Protein AF-A0A535EZH9-F1 (afdb_monomer)

Sequence (209 aa):
MGRFATIFYWTPPHFWALSLLIQKDYEKAHIPMLPVVMGEAETRRQILLYSLLLLAIQIVLGGLTVLWKLPPQIITAHLGTALAIFAIVITIAVLSGKPRPAKEHPAKTRKFAQLAITNTLLVYILMLLGSYVTGSGAALACPGWPLCTPASWAVSNHLADINILHRVYAVFVGLVTLWTVISALRRWRVARGQAIVALVGGVLFVYQA

Radius of gyration: 22.08 Å; Cα contacts (8 Å, |Δi|>4): 138; chains: 1; bounding box: 66×25×55 Å

Structure (mmCIF, N/CA/C/O backbone):
data_AF-A0A535EZH9-F1
#
_entry.id   AF-A0A535EZH9-F1
#
loop_
_atom_site.group_PDB
_atom_site.id
_atom_site.type_symbol
_atom_site.label_atom_id
_atom_site.label_alt_id
_atom_site.label_comp_id
_atom_site.label_asym_id
_atom_site.label_entity_id
_atom_site.label_seq_id
_atom_site.pdbx_PDB_ins_code
_atom_site.Cartn_x
_atom_site.Cartn_y
_atom_site.Cartn_z
_atom_site.occupancy
_atom_site.B_iso_or_equiv
_atom_site.auth_seq_id
_atom_site.auth_comp_id
_atom_site.auth_asym_id
_atom_site.auth_atom_id
_atom_site.pdbx_PDB_model_num
ATOM 1 N N . MET A 1 1 ? -24.163 -6.200 -18.846 1.00 46.25 1 MET A N 1
ATOM 2 C CA . MET A 1 1 ? -24.088 -7.009 -17.605 1.00 46.25 1 MET A CA 1
ATOM 3 C C . MET A 1 1 ? -22.935 -6.654 -16.652 1.00 46.25 1 MET A C 1
ATOM 5 O O . MET A 1 1 ? -23.170 -6.679 -15.454 1.00 46.25 1 MET A O 1
ATOM 9 N N . GLY A 1 2 ? -21.722 -6.299 -17.108 1.00 50.34 2 GLY A N 1
ATOM 10 C CA . GLY A 1 2 ? -20.545 -6.184 -16.217 1.00 50.34 2 GLY A CA 1
ATOM 11 C C . GLY A 1 2 ? -20.608 -5.164 -15.063 1.00 50.34 2 GLY A C 1
ATOM 12 O O . GLY A 1 2 ? -20.057 -5.437 -14.006 1.00 50.34 2 GLY A O 1
ATOM 13 N N . ARG A 1 3 ? -21.309 -4.026 -15.216 1.00 50.69 3 ARG A N 1
ATOM 14 C CA . ARG A 1 3 ? -21.349 -2.957 -14.187 1.00 50.69 3 ARG A CA 1
ATOM 15 C C . ARG A 1 3 ? -22.259 -3.271 -12.987 1.00 50.69 3 ARG A C 1
ATOM 17 O O . ARG A 1 3 ? -22.027 -2.763 -11.898 1.00 50.69 3 ARG A O 1
ATOM 24 N N . PHE A 1 4 ? -23.277 -4.116 -13.175 1.00 57.03 4 PHE A N 1
ATOM 25 C CA . PHE A 1 4 ? -24.212 -4.509 -12.107 1.00 57.03 4 PHE A CA 1
ATOM 26 C C . PHE A 1 4 ? -23.597 -5.536 -11.150 1.00 57.03 4 PHE A C 1
ATOM 28 O O . PHE A 1 4 ? -23.790 -5.452 -9.939 1.00 57.03 4 PHE A O 1
ATOM 35 N N . ALA A 1 5 ? -22.809 -6.471 -11.689 1.00 55.12 5 ALA A N 1
ATOM 36 C CA . ALA A 1 5 ? -22.110 -7.477 -10.896 1.00 55.12 5 ALA A CA 1
ATOM 37 C C . ALA A 1 5 ? -21.060 -6.848 -9.971 1.00 55.12 5 ALA A C 1
ATOM 39 O O . ALA A 1 5 ? -20.879 -7.306 -8.847 1.00 55.12 5 ALA A O 1
ATOM 40 N N . THR A 1 6 ? -20.417 -5.758 -10.407 1.00 56.25 6 THR A N 1
ATOM 41 C CA . THR A 1 6 ? -19.468 -5.024 -9.567 1.00 56.25 6 THR A CA 1
ATOM 42 C C . THR A 1 6 ? -20.173 -4.499 -8.324 1.00 56.25 6 THR A C 1
ATOM 44 O O . THR A 1 6 ? -19.726 -4.806 -7.224 1.00 56.25 6 THR A O 1
ATOM 47 N N . ILE A 1 7 ? -21.308 -3.799 -8.484 1.00 60.22 7 ILE A N 1
ATOM 48 C CA . ILE A 1 7 ? -22.102 -3.244 -7.373 1.00 60.22 7 ILE A CA 1
ATOM 49 C C . ILE A 1 7 ? -22.433 -4.338 -6.360 1.00 60.22 7 ILE A C 1
ATOM 51 O O . ILE A 1 7 ? -22.061 -4.217 -5.199 1.00 60.22 7 ILE A O 1
ATOM 55 N N . PHE A 1 8 ? -23.022 -5.453 -6.783 1.00 65.50 8 PHE A N 1
ATOM 56 C CA . PHE A 1 8 ? -23.368 -6.539 -5.858 1.00 65.50 8 PHE A CA 1
ATOM 57 C C . PHE A 1 8 ? -22.174 -7.156 -5.123 1.00 65.50 8 PHE A C 1
ATOM 59 O O . PHE A 1 8 ? -22.347 -7.695 -4.035 1.00 65.50 8 PHE A O 1
ATOM 66 N N . TYR A 1 9 ? -20.974 -7.071 -5.692 1.00 63.97 9 TYR A N 1
ATOM 67 C CA . TYR A 1 9 ? -19.781 -7.685 -5.128 1.00 63.97 9 TYR A CA 1
ATOM 68 C C . TYR A 1 9 ? -19.074 -6.803 -4.084 1.00 63.97 9 TYR A C 1
ATOM 70 O O . TYR A 1 9 ? -18.595 -7.316 -3.074 1.00 63.97 9 TYR A O 1
ATOM 78 N N . TRP A 1 10 ? -19.038 -5.478 -4.279 1.00 64.94 10 TRP A N 1
ATOM 79 C CA . TRP A 1 10 ? -18.361 -4.557 -3.345 1.00 64.94 10 TRP A CA 1
ATOM 80 C C . TRP A 1 10 ? -19.291 -3.948 -2.281 1.00 64.94 10 TRP A C 1
ATOM 82 O O . TRP A 1 10 ? -18.833 -3.535 -1.217 1.00 64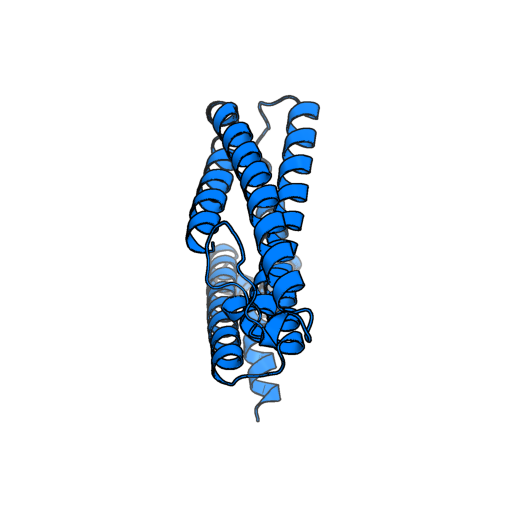.94 10 TRP A O 1
ATOM 92 N N . THR A 1 11 ? -20.596 -3.906 -2.548 1.00 72.38 11 THR A N 1
ATOM 93 C CA . THR A 1 11 ? -21.606 -3.272 -1.682 1.00 72.38 11 THR A CA 1
ATOM 94 C C . THR A 1 11 ? -21.855 -4.001 -0.346 1.00 72.38 11 THR A C 1
ATOM 96 O O . THR A 1 11 ? -21.981 -3.313 0.672 1.00 72.38 11 THR A O 1
ATOM 99 N N . PRO A 1 12 ? -21.887 -5.351 -0.274 1.00 77.69 12 PRO A N 1
ATOM 100 C CA . PRO A 1 12 ? -22.230 -6.072 0.954 1.00 77.69 12 PRO A CA 1
ATOM 101 C C . PRO A 1 12 ? -21.353 -5.739 2.172 1.00 77.69 12 PRO A C 1
ATOM 103 O O . PRO A 1 12 ? -21.920 -5.369 3.199 1.00 77.69 12 PRO A O 1
ATOM 106 N N . PRO A 1 13 ? -20.002 -5.769 2.107 1.00 74.94 13 PRO A N 1
ATOM 107 C CA . PRO A 1 13 ? -19.183 -5.463 3.281 1.00 74.94 13 PRO A CA 1
ATOM 108 C C . PRO A 1 13 ? -19.362 -4.020 3.774 1.00 74.94 13 PRO A C 1
ATOM 110 O O . PRO A 1 13 ? -19.284 -3.775 4.977 1.00 74.94 13 PRO A O 1
ATOM 113 N N . HIS A 1 14 ? -19.656 -3.072 2.879 1.00 74.56 14 HIS A N 1
ATOM 114 C CA . HIS A 1 14 ? -19.897 -1.677 3.248 1.00 74.56 14 HIS A CA 1
ATOM 115 C C . HIS A 1 14 ? -21.262 -1.493 3.929 1.00 74.56 14 HIS A C 1
ATOM 117 O O . HIS A 1 14 ? -21.355 -0.884 4.996 1.00 74.56 14 HIS A O 1
ATOM 123 N N . PHE A 1 15 ? -22.317 -2.084 3.361 1.00 84.31 15 PHE A N 1
ATOM 124 C CA . PHE A 1 15 ? -23.660 -2.049 3.946 1.00 84.31 15 PHE A CA 1
ATOM 125 C C . PHE A 1 15 ? -23.729 -2.783 5.280 1.00 84.31 15 PHE A C 1
ATOM 127 O O . PHE A 1 15 ? -24.350 -2.289 6.218 1.00 84.31 15 PHE A O 1
ATOM 134 N N . TRP A 1 16 ? -23.062 -3.930 5.400 1.00 80.75 16 TRP A N 1
ATOM 135 C CA . TRP A 1 16 ? -23.025 -4.669 6.656 1.00 80.75 16 TRP A CA 1
ATOM 136 C C . TRP A 1 16 ? -22.279 -3.898 7.744 1.00 80.75 16 TRP A C 1
ATOM 138 O O . TRP A 1 16 ? -22.752 -3.852 8.880 1.00 80.75 16 TRP A O 1
ATOM 148 N N . ALA A 1 17 ? -21.185 -3.211 7.400 1.00 81.56 17 ALA A N 1
ATOM 149 C CA . ALA A 1 17 ? -20.476 -2.340 8.335 1.00 81.56 17 ALA A CA 1
ATOM 150 C C . ALA A 1 17 ? -21.353 -1.178 8.835 1.00 81.56 17 ALA A C 1
ATOM 152 O O . ALA A 1 17 ? -21.387 -0.916 10.036 1.00 81.56 17 ALA A O 1
ATOM 153 N N . LEU A 1 18 ? -22.113 -0.526 7.947 1.00 82.31 18 LEU A N 1
ATOM 154 C CA . LEU A 1 18 ? -23.085 0.504 8.337 1.00 82.31 18 LEU A CA 1
ATOM 155 C C . LEU A 1 18 ? -24.208 -0.082 9.198 1.00 82.31 18 LEU A C 1
ATOM 157 O O . LEU A 1 18 ? -24.576 0.502 10.214 1.00 82.31 18 LEU A O 1
ATOM 161 N N . SER A 1 19 ? -24.715 -1.264 8.844 1.00 84.38 19 SER A N 1
ATOM 162 C CA . SER A 1 19 ? -25.801 -1.911 9.585 1.00 84.38 19 SER A CA 1
ATOM 163 C C . SER A 1 19 ? -25.427 -2.308 11.014 1.00 84.38 19 SER A C 1
ATOM 165 O O . SER A 1 19 ? -26.318 -2.409 11.849 1.00 84.38 19 SER A O 1
ATOM 167 N N . LEU A 1 20 ? -24.134 -2.462 11.324 1.00 84.56 20 LEU A N 1
ATOM 168 C CA . LEU A 1 20 ? -23.657 -2.640 12.700 1.00 84.56 20 LEU A CA 1
ATOM 169 C C . LEU A 1 20 ? -23.820 -1.368 13.549 1.00 84.56 20 LEU A C 1
ATOM 171 O O . LEU A 1 20 ? -24.026 -1.471 14.753 1.00 84.56 20 LEU A O 1
ATOM 175 N N . LEU A 1 21 ? -23.743 -0.172 12.951 1.00 84.12 21 LEU A N 1
ATOM 176 C CA . LEU A 1 21 ? -23.868 1.104 13.674 1.00 84.12 21 LEU A CA 1
ATOM 177 C C . LEU A 1 21 ? -25.329 1.468 13.979 1.00 84.12 21 LEU A C 1
ATOM 179 O O . LEU A 1 21 ? -25.610 2.045 15.025 1.00 84.12 21 LEU A O 1
ATOM 183 N N . ILE A 1 22 ? -26.248 1.111 13.078 1.00 86.88 22 ILE A N 1
ATOM 184 C CA . ILE A 1 22 ? -27.693 1.411 13.153 1.00 86.88 22 ILE A CA 1
ATOM 185 C C . ILE A 1 22 ? -28.547 0.150 13.368 1.00 86.88 22 ILE A C 1
ATOM 187 O O . ILE A 1 22 ? -29.731 0.109 13.040 1.00 86.88 22 ILE A O 1
ATOM 191 N N . GLN A 1 23 ? -27.954 -0.903 13.938 1.00 87.12 23 GLN A N 1
ATOM 192 C CA . GLN A 1 23 ? -28.605 -2.202 14.139 1.00 87.12 23 GLN A CA 1
ATOM 193 C C . GLN A 1 23 ? -29.926 -2.091 14.916 1.00 87.12 23 GLN A C 1
ATOM 195 O O . GLN A 1 23 ? -30.911 -2.720 14.542 1.00 87.12 23 GLN A O 1
ATOM 200 N N . LYS A 1 24 ? -29.955 -1.263 15.969 1.00 86.81 24 LYS A N 1
ATOM 201 C CA . LYS A 1 24 ? -31.130 -1.085 16.839 1.00 86.81 24 LYS A CA 1
ATOM 202 C C . LYS A 1 24 ? -32.329 -0.488 16.102 1.00 86.81 24 LYS A C 1
ATOM 204 O O . LYS A 1 24 ? -33.466 -0.849 16.389 1.00 86.81 24 LYS A O 1
ATOM 209 N N . ASP A 1 25 ? -32.078 0.403 15.145 1.00 88.00 25 ASP A N 1
ATOM 210 C CA . ASP A 1 25 ? -33.138 1.015 14.343 1.00 88.00 25 ASP A CA 1
ATOM 211 C C . ASP A 1 25 ? -33.710 0.010 13.340 1.00 88.00 25 ASP A C 1
ATOM 213 O O . ASP A 1 25 ? -34.925 -0.051 13.157 1.00 88.00 25 ASP A O 1
ATOM 217 N N . TYR A 1 26 ? -32.857 -0.839 12.753 1.00 87.25 26 TYR A N 1
ATOM 218 C CA . TYR A 1 26 ? -33.302 -1.939 11.893 1.00 87.25 26 TYR A CA 1
ATOM 219 C C . TYR A 1 26 ? -34.125 -2.980 12.651 1.00 87.25 26 TYR A C 1
ATOM 221 O O . TYR A 1 26 ? -35.154 -3.421 12.144 1.00 87.25 26 TYR A O 1
ATOM 229 N N . GLU A 1 27 ? -33.708 -3.333 13.866 1.00 90.25 27 GLU A N 1
ATOM 230 C CA . GLU A 1 27 ? -34.454 -4.234 14.745 1.00 90.25 27 GLU A CA 1
ATOM 231 C C . GLU A 1 27 ? -35.832 -3.651 15.087 1.00 90.25 27 GLU A C 1
ATOM 233 O O . GLU A 1 27 ? -36.851 -4.312 14.894 1.00 90.25 27 GLU A O 1
ATOM 238 N N . LYS A 1 28 ? -35.889 -2.373 15.484 1.00 92.06 28 LYS A N 1
ATOM 239 C CA . LYS A 1 28 ? -37.148 -1.670 15.777 1.00 92.06 28 LYS A CA 1
ATOM 240 C C . LYS A 1 28 ? -38.072 -1.588 14.557 1.00 92.06 28 LYS A C 1
ATOM 242 O O . LYS A 1 28 ? -39.289 -1.715 14.688 1.00 92.06 28 LYS A O 1
ATOM 247 N N . ALA A 1 29 ? -37.501 -1.389 13.372 1.00 91.88 29 ALA A N 1
ATOM 248 C CA . ALA A 1 29 ? -38.226 -1.353 12.106 1.00 91.88 29 ALA A CA 1
ATOM 249 C C . ALA A 1 29 ? -38.553 -2.750 11.539 1.00 91.88 29 ALA A C 1
ATOM 251 O O . ALA A 1 29 ? -39.150 -2.829 10.469 1.00 91.88 29 ALA A O 1
ATOM 252 N N . HIS A 1 30 ? -38.188 -3.837 12.232 1.00 88.81 30 HIS A N 1
ATOM 253 C CA . HIS A 1 30 ? -38.375 -5.222 11.783 1.00 88.81 30 HIS A CA 1
ATOM 254 C C . HIS A 1 30 ? -37.748 -5.515 10.403 1.00 88.81 30 HIS A C 1
ATOM 256 O O . HIS A 1 30 ? -38.247 -6.343 9.641 1.00 88.81 30 HIS A O 1
ATOM 262 N N . ILE A 1 31 ? -36.638 -4.846 10.070 1.00 89.31 31 ILE A N 1
ATOM 263 C CA . ILE A 1 31 ? -35.907 -5.057 8.815 1.00 89.31 31 ILE A CA 1
ATOM 264 C C . ILE A 1 31 ? -34.819 -6.119 9.049 1.00 89.31 31 ILE A C 1
ATOM 266 O O . ILE A 1 31 ? -33.903 -5.886 9.846 1.00 89.31 31 ILE A O 1
ATOM 270 N N . PRO A 1 32 ? -34.862 -7.269 8.348 1.00 85.56 32 PRO A N 1
ATOM 271 C CA . PRO A 1 32 ? -33.928 -8.370 8.562 1.00 85.56 32 PRO A CA 1
ATOM 272 C C . PRO A 1 32 ? -32.564 -8.077 7.919 1.00 85.56 32 PRO A C 1
ATOM 274 O O . PRO A 1 32 ? -32.245 -8.546 6.827 1.00 85.56 32 PRO A O 1
ATOM 277 N N . MET A 1 33 ? -31.741 -7.286 8.606 1.00 87.19 33 MET A N 1
ATOM 278 C CA . MET A 1 33 ? -30.334 -7.071 8.259 1.00 87.19 33 MET A CA 1
ATOM 279 C C . MET A 1 33 ? -29.439 -8.143 8.896 1.00 87.19 33 MET A C 1
ATOM 281 O O . MET A 1 33 ? -29.747 -8.659 9.969 1.00 87.19 33 MET A O 1
ATOM 285 N N . LEU A 1 34 ? -28.290 -8.446 8.277 1.00 86.00 34 LEU A N 1
ATOM 286 C CA . LEU A 1 34 ? -27.352 -9.480 8.749 1.00 86.00 34 LEU A CA 1
ATOM 287 C C . LEU A 1 34 ? -27.016 -9.402 10.260 1.00 86.00 34 LEU A C 1
ATOM 289 O O . LEU A 1 34 ? -27.110 -10.440 10.915 1.00 86.00 34 LEU A O 1
ATOM 293 N N . PRO A 1 35 ? -26.717 -8.229 10.862 1.00 85.12 35 PRO A N 1
ATOM 294 C CA . PRO A 1 35 ? -26.469 -8.151 12.304 1.00 85.12 35 PRO A CA 1
ATOM 295 C C . PRO A 1 35 ? -27.707 -8.384 13.169 1.00 85.12 35 PRO A C 1
ATOM 297 O O . PRO A 1 35 ? -27.561 -8.854 14.292 1.00 85.12 35 PRO A O 1
ATOM 300 N N . VAL A 1 36 ? -28.913 -8.110 12.666 1.00 87.69 36 VAL A N 1
ATOM 301 C CA . VAL A 1 36 ? -30.176 -8.371 13.379 1.00 87.69 36 VAL A CA 1
ATOM 302 C C . VAL A 1 36 ? -30.492 -9.871 13.391 1.00 87.69 36 VAL A C 1
ATOM 304 O O . VAL A 1 36 ? -30.940 -10.391 14.404 1.00 87.69 36 VAL A O 1
ATOM 307 N N . VAL A 1 37 ? -30.212 -10.581 12.293 1.00 90.00 37 VAL A N 1
ATOM 308 C CA . VAL A 1 37 ? -30.535 -12.014 12.147 1.00 90.00 37 VAL A CA 1
ATOM 309 C C . VAL A 1 37 ? -29.442 -12.926 12.718 1.00 90.00 37 VAL A C 1
ATOM 311 O O . VAL A 1 37 ? -29.741 -13.880 13.428 1.00 90.00 37 VAL A O 1
ATOM 314 N N . MET A 1 38 ? -28.173 -12.647 12.404 1.00 86.44 38 MET A N 1
ATOM 315 C CA . MET A 1 38 ? -27.025 -13.519 12.710 1.00 86.44 38 MET A CA 1
ATOM 316 C C . MET A 1 38 ? -26.128 -12.973 13.833 1.00 86.44 38 MET A C 1
ATOM 318 O O . MET A 1 38 ? -25.167 -13.626 14.242 1.00 86.44 38 MET A O 1
ATOM 322 N N . GLY A 1 39 ? -26.420 -11.770 14.334 1.00 86.56 39 GLY A N 1
ATOM 323 C CA . GLY A 1 39 ? -25.650 -11.106 15.379 1.00 86.56 39 GLY A CA 1
ATOM 324 C C . GLY A 1 39 ? -24.413 -10.355 14.873 1.00 86.56 39 GLY A C 1
ATOM 325 O O . GLY A 1 39 ? -23.926 -10.528 13.749 1.00 86.56 39 GLY A O 1
ATOM 326 N N . GLU A 1 40 ? -23.868 -9.499 15.742 1.00 84.94 40 GLU A N 1
ATOM 327 C CA . GLU A 1 40 ? -22.709 -8.660 15.416 1.00 84.94 40 GLU A CA 1
ATOM 328 C C . GLU A 1 40 ? -21.450 -9.472 15.089 1.00 84.94 40 GLU A C 1
ATOM 330 O O . GLU A 1 40 ? -20.689 -9.107 14.193 1.00 84.94 40 GLU A O 1
ATOM 335 N N . ALA A 1 41 ? -21.207 -10.560 15.826 1.00 82.00 41 ALA A N 1
ATOM 336 C CA . ALA A 1 41 ? -19.980 -11.342 15.703 1.00 82.00 41 ALA A CA 1
ATOM 337 C C . ALA A 1 41 ? -19.865 -12.010 14.324 1.00 82.00 41 ALA A C 1
ATOM 339 O O . ALA A 1 41 ? -18.827 -11.894 13.668 1.00 82.00 41 ALA A O 1
ATOM 340 N N . GLU A 1 42 ? -20.944 -12.642 13.856 1.00 84.31 42 GLU A N 1
ATOM 341 C CA . GLU A 1 42 ? -20.975 -13.275 12.536 1.00 84.31 42 GLU A CA 1
ATOM 342 C C . GLU A 1 42 ? -20.957 -12.221 11.424 1.00 84.31 42 GLU A C 1
ATOM 344 O O . GLU A 1 42 ? -20.212 -12.361 10.458 1.00 84.31 42 GLU A O 1
ATOM 349 N N . THR A 1 43 ? -21.658 -11.098 11.599 1.00 83.62 43 THR A N 1
ATOM 350 C CA . THR A 1 43 ? -21.615 -9.977 10.642 1.00 83.62 43 THR A CA 1
ATOM 351 C C . THR A 1 43 ? -20.195 -9.441 10.461 1.00 83.62 43 THR A C 1
ATOM 353 O O . THR A 1 43 ? -19.734 -9.262 9.334 1.00 83.62 43 THR A O 1
ATOM 356 N N . ARG A 1 44 ? -19.444 -9.247 11.553 1.00 81.38 44 ARG A N 1
ATOM 357 C CA . ARG A 1 44 ? -18.030 -8.836 11.490 1.00 81.38 44 ARG A CA 1
ATOM 358 C C . ARG A 1 44 ? -17.159 -9.881 10.795 1.00 81.38 44 ARG A C 1
ATOM 360 O O . ARG A 1 44 ? -16.293 -9.513 10.003 1.00 81.38 44 ARG A O 1
ATOM 367 N N . ARG A 1 45 ? -17.386 -11.172 11.057 1.00 80.88 45 ARG A N 1
ATOM 368 C CA . ARG A 1 45 ? -16.668 -12.266 10.387 1.00 80.88 45 ARG A CA 1
ATOM 369 C C . ARG A 1 45 ? -16.928 -12.267 8.879 1.00 80.88 45 ARG A C 1
ATOM 371 O O . ARG A 1 45 ? -15.976 -12.374 8.112 1.00 80.88 45 ARG A O 1
ATOM 378 N N . GLN A 1 46 ? -18.178 -12.097 8.456 1.00 83.12 46 GLN A N 1
ATOM 379 C CA . GLN A 1 46 ? -18.550 -12.012 7.042 1.00 83.12 46 GLN A CA 1
ATOM 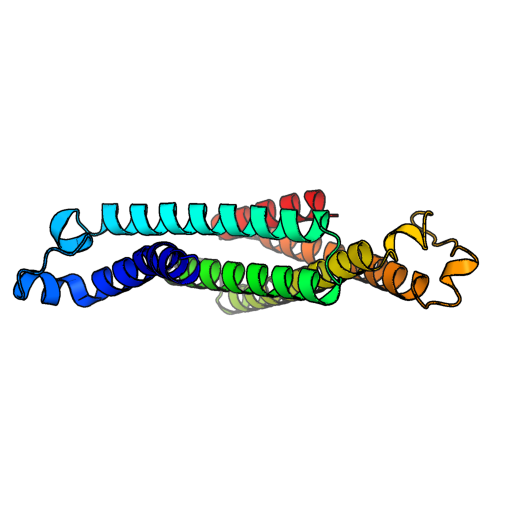380 C C . GLN A 1 46 ? -17.914 -10.791 6.365 1.00 83.12 46 GLN A C 1
ATOM 382 O O . GLN A 1 46 ? -17.322 -10.930 5.298 1.00 83.12 46 GLN A O 1
ATOM 387 N N . ILE A 1 47 ? -17.924 -9.618 7.012 1.00 83.06 47 ILE A N 1
ATOM 388 C CA . ILE A 1 47 ? -17.229 -8.417 6.509 1.00 83.06 47 ILE A CA 1
ATOM 389 C C . ILE A 1 47 ? -15.736 -8.696 6.278 1.00 83.06 47 ILE A C 1
ATOM 391 O O . ILE A 1 47 ? -15.199 -8.328 5.230 1.00 83.06 47 ILE A O 1
ATOM 395 N N . LEU A 1 48 ? -15.067 -9.356 7.232 1.00 81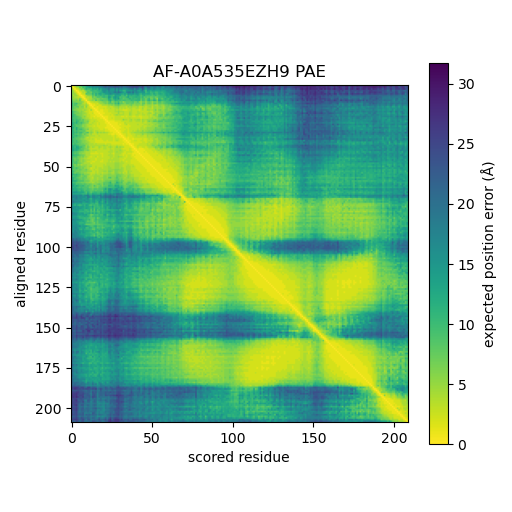.00 48 LEU A N 1
ATOM 396 C CA . LEU A 1 48 ? -13.652 -9.725 7.111 1.00 81.00 48 LEU A CA 1
ATOM 397 C C . LEU A 1 48 ? -13.414 -10.698 5.950 1.00 81.00 48 LEU A C 1
ATOM 399 O O . LEU A 1 48 ? -12.530 -10.455 5.131 1.00 81.00 48 LEU A O 1
ATOM 403 N N . LEU A 1 49 ? -14.209 -11.766 5.849 1.00 82.69 49 LEU A N 1
ATOM 404 C CA . LEU A 1 49 ? -14.084 -12.763 4.781 1.00 82.69 49 LEU A CA 1
ATOM 405 C C . LEU A 1 49 ? -14.281 -12.141 3.393 1.00 82.69 49 LEU A C 1
ATOM 407 O O . LEU A 1 49 ? -13.449 -12.343 2.510 1.00 82.69 49 LEU A O 1
ATOM 411 N N . TYR A 1 50 ? -15.327 -11.332 3.213 1.00 80.31 50 TYR A N 1
ATOM 412 C CA . TYR A 1 50 ? -15.594 -10.657 1.939 1.00 80.31 50 TYR A CA 1
ATOM 413 C C . TYR A 1 50 ? -14.503 -9.650 1.575 1.00 80.31 50 TYR A C 1
ATOM 415 O O . TYR A 1 50 ? -14.111 -9.559 0.413 1.00 80.31 50 TYR A O 1
ATOM 423 N N . SER A 1 51 ? -13.966 -8.928 2.560 1.00 78.94 51 SER A N 1
ATOM 424 C CA . SER A 1 51 ? -12.865 -7.986 2.342 1.00 78.94 51 SER A CA 1
ATOM 425 C C . SER A 1 51 ? -11.578 -8.698 1.904 1.00 78.94 51 SER A C 1
ATOM 427 O O . SER A 1 51 ? -10.895 -8.225 0.996 1.00 78.94 51 SER A O 1
ATOM 429 N N . LEU A 1 52 ? -11.265 -9.862 2.487 1.00 81.38 52 LEU A N 1
ATOM 430 C CA . LEU A 1 52 ? -10.130 -10.693 2.065 1.00 81.38 52 LEU A CA 1
ATOM 431 C C . LEU A 1 52 ? -10.325 -11.271 0.657 1.00 81.38 52 LEU A C 1
ATOM 433 O O . LEU A 1 52 ? -9.381 -11.302 -0.131 1.00 81.38 52 LEU A O 1
ATOM 437 N N . LEU A 1 53 ? -11.545 -11.688 0.315 1.00 84.12 53 LEU A N 1
ATOM 438 C CA . LEU A 1 53 ? -11.866 -12.183 -1.022 1.00 84.12 53 LEU A CA 1
ATOM 439 C C . LEU A 1 53 ? -11.720 -11.078 -2.084 1.00 84.12 53 LEU A C 1
ATOM 441 O O . LEU A 1 53 ? -11.097 -11.291 -3.122 1.00 84.12 53 LEU A O 1
ATOM 445 N N . LEU A 1 54 ? -12.247 -9.881 -1.814 1.00 77.75 54 LEU A N 1
ATOM 446 C CA . LEU A 1 54 ? -12.079 -8.696 -2.665 1.00 77.75 54 LEU A CA 1
ATOM 447 C C . LEU A 1 54 ? -10.599 -8.354 -2.877 1.00 77.75 54 LEU A C 1
ATOM 449 O O . LEU A 1 54 ? -10.188 -8.085 -4.005 1.00 77.75 54 LEU A O 1
ATOM 453 N N . LEU A 1 55 ? -9.796 -8.417 -1.811 1.00 79.50 55 LEU A N 1
ATOM 454 C CA . LEU A 1 55 ? -8.350 -8.216 -1.886 1.00 79.50 55 LEU A CA 1
ATOM 455 C C . LEU A 1 55 ? -7.682 -9.245 -2.807 1.00 79.50 55 LEU A C 1
ATOM 457 O O . LEU A 1 55 ? -6.885 -8.865 -3.662 1.00 79.50 55 LEU A O 1
ATOM 461 N N . ALA A 1 56 ? -8.027 -10.528 -2.676 1.00 81.38 56 ALA A N 1
ATOM 462 C CA . ALA A 1 56 ? -7.483 -11.578 -3.535 1.00 81.38 56 ALA A CA 1
ATOM 463 C C . ALA A 1 56 ? -7.810 -11.327 -5.016 1.00 81.38 56 ALA A C 1
ATOM 465 O O . ALA A 1 56 ? -6.927 -11.429 -5.867 1.00 81.38 56 ALA A O 1
ATOM 466 N N . ILE A 1 57 ? -9.046 -10.922 -5.326 1.00 81.88 57 ILE A N 1
ATOM 467 C CA . ILE A 1 57 ? -9.432 -10.563 -6.698 1.00 81.88 57 ILE A CA 1
ATOM 468 C C . ILE A 1 57 ? -8.624 -9.367 -7.210 1.00 81.88 57 ILE A C 1
ATOM 470 O O . ILE A 1 57 ? -8.150 -9.405 -8.344 1.00 81.88 57 ILE A O 1
ATOM 474 N N . GLN A 1 58 ? -8.416 -8.336 -6.387 1.00 80.06 58 GLN A N 1
ATOM 475 C CA . GLN A 1 58 ? -7.613 -7.175 -6.776 1.00 80.06 58 GLN A CA 1
ATOM 476 C C . GLN A 1 58 ? -6.163 -7.565 -7.089 1.00 80.06 58 GLN A C 1
ATOM 478 O O . GLN A 1 58 ? -5.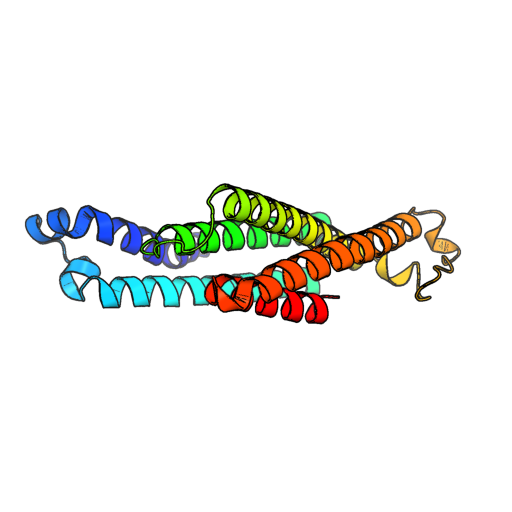603 -7.091 -8.073 1.00 80.06 58 GLN A O 1
ATOM 483 N N . ILE A 1 59 ? -5.570 -8.467 -6.303 1.00 77.81 59 ILE A N 1
ATOM 484 C CA . ILE A 1 59 ? -4.218 -8.987 -6.552 1.00 77.81 59 ILE A CA 1
ATOM 485 C C . ILE A 1 59 ? -4.167 -9.741 -7.887 1.00 77.81 59 ILE A C 1
ATOM 487 O O . ILE A 1 59 ? -3.248 -9.523 -8.675 1.00 77.81 59 ILE A O 1
ATOM 491 N N . VAL A 1 60 ? -5.160 -10.588 -8.175 1.00 81.31 60 VAL A N 1
ATOM 492 C CA . VAL A 1 60 ? -5.230 -11.341 -9.440 1.00 81.31 60 VAL A CA 1
ATOM 493 C C . VAL A 1 60 ? -5.385 -10.403 -10.637 1.00 81.31 60 VAL A C 1
ATOM 495 O O . VAL A 1 60 ? -4.658 -10.543 -11.618 1.00 81.31 60 VAL A O 1
ATOM 498 N N . LEU A 1 61 ? -6.287 -9.422 -10.563 1.00 77.50 61 LEU A N 1
ATOM 499 C CA . LEU A 1 61 ? -6.473 -8.431 -11.628 1.00 77.50 61 LEU A CA 1
ATOM 500 C C . LEU A 1 61 ? -5.223 -7.558 -11.817 1.00 77.50 61 LEU A C 1
ATOM 502 O O . LEU A 1 61 ? -4.826 -7.290 -12.953 1.00 77.50 61 LEU A O 1
ATOM 506 N N . GLY A 1 62 ? -4.548 -7.194 -10.725 1.00 75.56 62 GLY A N 1
ATOM 507 C CA . GLY A 1 62 ? -3.239 -6.546 -10.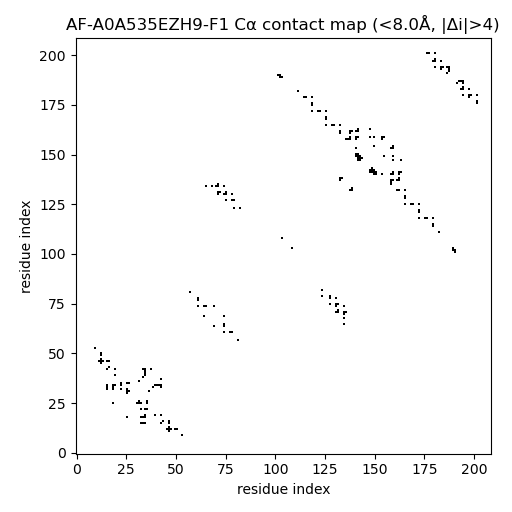757 1.00 75.56 62 GLY A CA 1
ATOM 508 C C . GLY A 1 62 ? -2.194 -7.407 -11.473 1.00 75.56 62 GLY A C 1
ATOM 509 O O . GLY A 1 62 ? -1.521 -6.934 -12.383 1.00 75.56 62 GLY A O 1
ATOM 510 N N . GLY A 1 63 ? -2.116 -8.701 -11.162 1.00 77.69 63 GLY A N 1
ATOM 511 C CA . GLY A 1 63 ? -1.227 -9.635 -11.861 1.00 77.69 63 GLY A CA 1
ATOM 512 C C . GLY A 1 63 ? -1.537 -9.751 -13.357 1.00 77.69 63 GLY A C 1
ATOM 513 O O . GLY A 1 63 ? -0.632 -9.693 -14.190 1.00 77.69 63 GLY A O 1
ATOM 514 N N . LEU A 1 64 ? -2.819 -9.838 -13.721 1.00 80.19 64 LEU A N 1
ATOM 515 C CA . LEU A 1 64 ? -3.257 -9.901 -15.118 1.00 80.19 64 LEU A CA 1
ATOM 516 C C . LEU A 1 64 ? -2.888 -8.635 -15.903 1.00 80.19 64 LEU A C 1
ATOM 518 O O . LEU A 1 64 ? -2.453 -8.743 -17.048 1.00 80.19 64 LEU A O 1
ATOM 522 N N . THR A 1 65 ? -2.988 -7.447 -15.296 1.00 72.81 65 THR A N 1
ATOM 523 C CA . THR A 1 65 ? -2.582 -6.194 -15.966 1.00 72.81 65 THR A CA 1
ATOM 524 C C . THR A 1 65 ? -1.085 -6.140 -16.279 1.00 72.81 65 THR A C 1
ATOM 526 O O . THR A 1 65 ? -0.710 -5.624 -17.334 1.00 72.81 65 THR A O 1
ATOM 529 N N . VAL A 1 66 ? -0.235 -6.729 -15.430 1.00 69.44 66 VAL A N 1
ATOM 530 C CA . VAL A 1 66 ? 1.208 -6.878 -15.697 1.00 69.44 66 VAL A CA 1
ATOM 531 C C . VAL A 1 66 ? 1.458 -7.859 -16.843 1.00 69.44 66 VAL A C 1
ATOM 533 O O . VAL A 1 66 ? 2.221 -7.556 -17.762 1.00 69.44 66 VAL A O 1
ATOM 536 N N . LEU A 1 67 ? 0.783 -9.013 -16.833 1.00 77.62 67 LEU A N 1
ATOM 537 C CA . LEU A 1 67 ? 0.927 -10.031 -17.881 1.00 77.62 67 LEU A CA 1
ATOM 538 C C . LEU A 1 67 ? 0.494 -9.518 -19.263 1.00 77.62 67 LEU A C 1
ATOM 540 O O . LEU A 1 67 ? 1.061 -9.921 -20.276 1.00 77.62 67 LEU A O 1
ATOM 544 N N . TRP A 1 68 ? -0.482 -8.610 -19.310 1.00 81.00 68 TRP A N 1
ATOM 545 C CA . TRP A 1 68 ? -1.049 -8.069 -20.549 1.00 81.00 68 TRP A CA 1
ATOM 546 C C . TRP A 1 68 ? -0.327 -6.808 -21.058 1.00 81.00 68 TRP A C 1
ATOM 548 O O . TRP A 1 68 ? -0.819 -6.152 -21.972 1.00 81.00 68 TRP A O 1
ATOM 558 N N . LYS A 1 69 ? 0.851 -6.479 -20.502 1.00 71.50 69 LYS A N 1
ATOM 559 C CA . LYS A 1 69 ? 1.729 -5.371 -20.935 1.00 71.50 69 LYS A CA 1
ATOM 560 C C . LYS A 1 69 ? 1.001 -4.030 -21.118 1.00 71.50 69 LYS A C 1
ATOM 562 O O . LYS A 1 69 ? 1.204 -3.330 -22.110 1.00 71.50 69 LYS A O 1
ATOM 567 N N . LEU A 1 70 ? 0.152 -3.660 -20.158 1.00 78.12 70 LEU A N 1
ATOM 568 C CA . LEU A 1 70 ? -0.443 -2.322 -20.135 1.00 78.12 70 LEU A CA 1
ATOM 569 C C . LEU A 1 70 ? 0.632 -1.234 -19.928 1.00 78.12 70 LEU A C 1
ATOM 571 O O . LEU A 1 70 ? 1.724 -1.531 -19.437 1.00 78.12 70 LEU A O 1
ATOM 575 N N . PRO A 1 71 ? 0.331 0.040 -20.252 1.00 82.38 71 PRO A N 1
ATOM 576 C CA . PRO A 1 71 ? 1.253 1.141 -20.006 1.00 82.38 71 PRO A CA 1
ATOM 577 C C . PRO A 1 71 ? 1.706 1.171 -18.535 1.00 82.38 71 PRO A C 1
ATOM 579 O O . PRO A 1 71 ? 0.859 1.073 -17.635 1.00 82.38 71 PRO A O 1
ATOM 582 N N . PRO A 1 72 ? 3.012 1.341 -18.256 1.00 75.69 72 PRO A N 1
ATOM 583 C CA . PRO A 1 72 ? 3.568 1.243 -16.905 1.00 75.69 72 PRO A CA 1
ATOM 584 C C . PRO A 1 72 ? 2.947 2.242 -15.924 1.00 75.69 72 PRO A C 1
ATOM 586 O O . PRO A 1 72 ? 2.857 1.965 -14.728 1.00 75.69 72 PRO A O 1
ATOM 589 N N . GLN A 1 73 ? 2.460 3.380 -16.421 1.00 80.50 73 GLN A N 1
ATOM 590 C CA . GLN A 1 73 ? 1.764 4.397 -15.638 1.00 80.50 73 GLN A CA 1
ATOM 591 C C . GLN A 1 73 ? 0.452 3.859 -15.057 1.00 80.50 73 GLN A C 1
ATOM 593 O O . GLN A 1 73 ? 0.169 4.077 -13.883 1.00 80.50 73 GLN A O 1
ATOM 598 N N . ILE A 1 74 ? -0.326 3.120 -15.854 1.00 81.75 74 ILE A N 1
ATOM 599 C CA . ILE A 1 74 ? -1.613 2.554 -15.428 1.00 81.75 74 ILE A CA 1
ATOM 600 C C . ILE A 1 74 ? -1.391 1.449 -14.398 1.00 81.75 74 ILE A C 1
ATOM 602 O O . ILE A 1 74 ? -2.064 1.428 -13.369 1.00 81.75 74 ILE A O 1
ATOM 606 N N . ILE A 1 75 ? -0.405 0.580 -14.632 1.00 81.56 75 ILE A N 1
ATOM 607 C CA . ILE A 1 75 ? -0.034 -0.492 -13.699 1.00 81.56 75 ILE A CA 1
ATOM 608 C C . ILE A 1 75 ? 0.422 0.105 -12.360 1.00 81.56 75 ILE A C 1
ATOM 610 O O . ILE A 1 75 ? -0.058 -0.289 -11.298 1.00 81.56 75 ILE A O 1
ATOM 614 N N . THR A 1 76 ? 1.291 1.117 -12.408 1.00 82.38 76 THR A N 1
ATOM 615 C CA . THR A 1 76 ? 1.826 1.775 -11.207 1.00 82.38 76 THR A CA 1
ATOM 616 C C . THR A 1 76 ? 0.739 2.534 -10.445 1.00 82.38 76 THR A C 1
ATOM 618 O O . THR A 1 76 ? 0.681 2.457 -9.219 1.00 82.38 76 THR A O 1
ATOM 621 N N . ALA A 1 77 ? -0.168 3.219 -11.148 1.00 82.12 77 ALA A N 1
ATOM 622 C CA . ALA A 1 77 ? -1.306 3.899 -10.532 1.00 82.12 77 ALA A CA 1
ATOM 623 C C . ALA A 1 77 ? -2.282 2.910 -9.871 1.00 82.12 77 ALA A C 1
ATOM 625 O O . ALA A 1 77 ? -2.760 3.154 -8.759 1.00 82.12 77 ALA A O 1
ATOM 626 N N . HIS A 1 78 ? -2.550 1.772 -10.518 1.00 81.69 78 HIS A N 1
ATOM 627 C CA . HIS A 1 78 ? -3.377 0.710 -9.949 1.00 81.69 78 HIS A CA 1
ATOM 628 C C . HIS A 1 78 ? -2.749 0.130 -8.676 1.00 81.69 78 HIS A C 1
ATOM 630 O O . HIS A 1 78 ? -3.411 0.056 -7.641 1.00 81.69 78 HIS A O 1
ATOM 636 N N . LEU A 1 79 ? -1.457 -0.208 -8.717 1.00 84.12 79 LEU A N 1
ATOM 637 C CA . LEU A 1 79 ? -0.737 -0.707 -7.547 1.00 84.12 79 LEU A CA 1
ATOM 638 C C . LEU A 1 79 ? -0.744 0.317 -6.403 1.00 84.12 79 LEU A C 1
ATOM 640 O O . LEU A 1 79 ? -1.045 -0.033 -5.263 1.00 84.12 79 LEU A O 1
ATOM 644 N N . GLY A 1 80 ? -0.467 1.587 -6.705 1.00 85.56 80 GLY A N 1
ATOM 645 C CA . GLY A 1 80 ? -0.463 2.656 -5.708 1.00 85.56 80 GLY A CA 1
ATOM 646 C C . GLY A 1 80 ? -1.810 2.837 -5.022 1.00 85.56 80 GLY A C 1
ATOM 647 O O . GLY A 1 80 ? -1.893 2.844 -3.795 1.00 85.56 80 GLY A O 1
ATOM 648 N N . THR A 1 81 ? -2.887 2.909 -5.802 1.00 82.69 81 THR A N 1
ATOM 649 C CA . THR A 1 81 ? -4.242 3.036 -5.247 1.00 82.69 81 THR A CA 1
ATOM 650 C C . THR A 1 81 ? -4.644 1.814 -4.420 1.00 82.69 81 THR A C 1
ATOM 652 O O . THR A 1 81 ? -5.198 1.980 -3.332 1.00 82.69 81 THR A O 1
ATOM 655 N N . ALA A 1 82 ? -4.303 0.599 -4.862 1.00 82.25 82 ALA A N 1
ATOM 656 C CA . ALA A 1 82 ? -4.561 -0.624 -4.104 1.00 82.25 82 ALA A CA 1
ATOM 657 C C . ALA A 1 82 ? -3.819 -0.641 -2.754 1.00 82.25 82 ALA A C 1
ATOM 659 O O . ALA A 1 82 ? -4.434 -0.897 -1.715 1.00 82.25 82 ALA A O 1
ATOM 6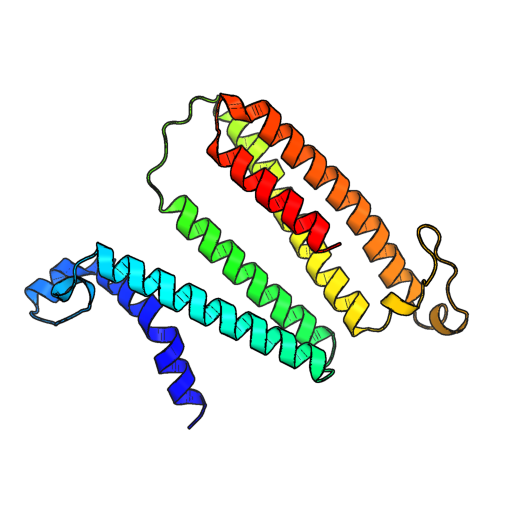60 N N . LEU A 1 83 ? -2.524 -0.309 -2.746 1.00 84.88 83 LEU A N 1
ATOM 661 C CA . LEU A 1 83 ? -1.708 -0.248 -1.529 1.00 84.88 83 LEU A CA 1
ATOM 662 C C . LEU A 1 83 ? -2.192 0.842 -0.559 1.00 84.88 83 LEU A C 1
ATOM 664 O O . LEU A 1 83 ? -2.243 0.607 0.649 1.00 84.88 83 LEU A O 1
ATOM 668 N N . ALA A 1 84 ? -2.594 2.010 -1.067 1.00 83.44 84 ALA A N 1
ATOM 669 C CA . ALA A 1 84 ? -3.108 3.103 -0.243 1.00 83.44 84 ALA A CA 1
ATOM 670 C C . ALA A 1 84 ? -4.432 2.732 0.445 1.00 83.44 84 ALA A C 1
ATOM 672 O O . ALA A 1 84 ? -4.575 2.923 1.654 1.00 83.44 84 ALA A O 1
ATOM 673 N N . ILE A 1 85 ? -5.380 2.147 -0.296 1.00 80.12 85 ILE A N 1
ATOM 674 C CA . ILE A 1 85 ? -6.658 1.682 0.266 1.00 80.12 85 ILE A CA 1
ATOM 675 C C . ILE A 1 85 ? -6.408 0.609 1.329 1.00 80.12 85 ILE A C 1
ATOM 677 O O . ILE A 1 85 ? -6.969 0.683 2.423 1.00 80.12 85 ILE A O 1
ATOM 681 N N . PHE A 1 86 ? -5.527 -0.352 1.050 1.00 79.94 86 PHE A N 1
ATOM 682 C CA . PHE A 1 86 ? -5.167 -1.401 2.001 1.00 79.94 86 PHE A CA 1
ATOM 683 C C . PHE A 1 86 ? -4.575 -0.833 3.301 1.00 79.94 86 PHE A C 1
ATOM 685 O O . PHE A 1 86 ? -5.013 -1.199 4.395 1.00 79.94 86 PHE A O 1
ATOM 692 N N . ALA A 1 87 ? -3.642 0.118 3.197 1.00 80.56 87 ALA A N 1
ATOM 693 C CA . ALA A 1 87 ? -3.047 0.783 4.354 1.00 80.56 87 ALA A CA 1
ATOM 694 C C . ALA A 1 87 ? -4.088 1.549 5.190 1.00 80.56 87 ALA A C 1
ATOM 696 O O . ALA A 1 87 ? -4.061 1.485 6.424 1.00 80.56 87 ALA A O 1
ATOM 697 N N . ILE A 1 88 ? -5.033 2.235 4.540 1.00 79.81 88 ILE A N 1
ATOM 698 C CA . ILE A 1 88 ? -6.125 2.956 5.211 1.00 79.81 88 ILE A CA 1
ATOM 699 C C . ILE A 1 88 ? -7.032 1.979 5.963 1.00 79.81 88 ILE A C 1
ATOM 701 O O . ILE A 1 88 ? -7.305 2.189 7.145 1.00 79.81 88 ILE A O 1
ATOM 705 N N . VAL A 1 89 ? -7.452 0.888 5.319 1.00 78.00 89 VAL A N 1
ATOM 706 C CA . VAL A 1 89 ? -8.320 -0.124 5.941 1.00 78.00 89 VAL A CA 1
ATOM 707 C C . VAL A 1 89 ? -7.639 -0.761 7.151 1.00 78.00 89 VAL A C 1
ATOM 709 O O . VAL A 1 89 ? -8.256 -0.848 8.213 1.00 78.00 89 VAL A O 1
ATOM 712 N N . ILE A 1 90 ? -6.361 -1.142 7.041 1.00 74.62 90 ILE A N 1
ATOM 713 C CA . ILE A 1 90 ? -5.598 -1.677 8.179 1.00 74.62 90 ILE A CA 1
ATOM 714 C C . ILE A 1 90 ? -5.510 -0.653 9.307 1.00 74.62 90 ILE A C 1
ATOM 716 O O . ILE A 1 90 ? -5.714 -1.002 10.469 1.00 74.62 90 ILE A O 1
ATOM 720 N N . THR A 1 91 ? -5.237 0.609 8.985 1.00 73.00 91 THR A N 1
ATOM 721 C CA . THR A 1 91 ? -5.128 1.667 9.993 1.00 73.00 91 THR A CA 1
ATOM 722 C C . THR A 1 91 ? -6.451 1.850 10.732 1.00 73.00 91 THR A C 1
ATOM 724 O O . THR A 1 91 ? -6.467 1.836 11.960 1.00 73.00 91 THR A O 1
ATOM 727 N N . ILE A 1 92 ? -7.572 1.935 10.012 1.00 73.25 92 ILE A N 1
ATOM 728 C CA . ILE A 1 92 ? -8.910 2.040 10.610 1.00 73.25 92 ILE A CA 1
ATOM 729 C C . ILE A 1 92 ? -9.222 0.805 11.461 1.00 73.25 92 ILE A C 1
ATOM 731 O O . ILE A 1 92 ? -9.716 0.948 12.580 1.00 73.25 92 ILE A O 1
ATOM 735 N N . ALA A 1 93 ? -8.894 -0.397 10.984 1.00 72.81 93 ALA A N 1
ATOM 736 C CA . ALA A 1 93 ? -9.113 -1.634 11.727 1.00 72.81 93 ALA A CA 1
ATOM 737 C C . ALA A 1 93 ? -8.316 -1.666 13.042 1.00 72.81 93 ALA A C 1
ATOM 739 O O . ALA A 1 93 ? -8.857 -2.031 14.087 1.00 72.81 93 ALA A O 1
ATOM 740 N N . VAL A 1 94 ? -7.051 -1.237 13.016 1.00 69.06 94 VAL A N 1
ATOM 741 C CA . VAL A 1 94 ? -6.195 -1.152 14.209 1.00 69.06 94 VAL A CA 1
ATOM 742 C C . VAL A 1 94 ? -6.702 -0.083 15.180 1.00 69.06 94 VAL A C 1
ATOM 744 O O . VAL A 1 94 ? -6.758 -0.340 16.383 1.00 69.06 94 VAL A O 1
ATOM 747 N N . LEU A 1 95 ? -7.100 1.091 14.679 1.00 71.19 95 LEU A N 1
ATOM 748 C CA . LEU A 1 95 ? -7.604 2.201 15.499 1.00 71.19 95 LEU A CA 1
ATOM 749 C C . LEU A 1 95 ? -8.987 1.924 16.104 1.00 71.19 95 LEU A C 1
ATOM 751 O O . LEU A 1 95 ? -9.290 2.430 17.179 1.00 71.19 95 LEU A O 1
ATOM 755 N N . SER A 1 96 ? -9.804 1.099 15.448 1.00 71.62 96 SER A N 1
ATOM 756 C CA . SER A 1 96 ? -11.117 0.673 15.955 1.00 71.62 96 SER A CA 1
ATOM 757 C C . SER A 1 96 ? -11.017 -0.398 17.051 1.00 71.62 96 SER A C 1
ATOM 759 O O . SER A 1 96 ? -12.012 -0.739 17.693 1.00 71.62 96 SER A O 1
ATOM 761 N N . GLY A 1 97 ? -9.825 -0.958 17.274 1.00 69.88 97 GLY A N 1
ATOM 762 C CA . GLY A 1 97 ? -9.566 -1.882 18.372 1.00 69.88 97 GLY A CA 1
ATOM 763 C C . GLY A 1 97 ? -9.591 -1.182 19.735 1.00 69.88 97 GLY A C 1
ATOM 764 O O . GLY A 1 97 ? -9.227 -0.016 19.860 1.00 69.88 97 GLY A O 1
ATOM 765 N N . LYS A 1 98 ? -9.981 -1.906 20.796 1.00 58.69 98 LYS A N 1
ATOM 766 C CA . LYS A 1 98 ? -9.937 -1.368 22.167 1.00 58.69 98 LYS A CA 1
ATOM 767 C C . LYS A 1 98 ? -8.499 -0.932 22.504 1.00 58.69 98 LYS A C 1
ATOM 769 O O . LYS A 1 98 ? -7.603 -1.785 22.454 1.00 58.69 98 LYS A O 1
ATOM 774 N N . PRO A 1 99 ? -8.258 0.342 22.870 1.00 62.62 99 PRO A N 1
ATOM 775 C CA . PRO A 1 99 ? -6.919 0.807 23.197 1.00 62.62 99 PRO A CA 1
ATOM 776 C C . PRO A 1 99 ? -6.394 0.023 24.400 1.00 62.62 99 PRO A C 1
ATOM 778 O O . PRO A 1 99 ? -6.998 0.011 25.473 1.00 62.62 99 PRO A O 1
ATOM 781 N N . ARG A 1 100 ? -5.265 -0.673 24.221 1.00 62.53 100 ARG A N 1
ATOM 782 C CA . ARG A 1 100 ? -4.569 -1.300 25.347 1.00 62.53 100 ARG A CA 1
ATOM 783 C C . ARG A 1 100 ? -3.886 -0.199 26.158 1.00 62.53 100 ARG A C 1
ATOM 785 O O . ARG A 1 100 ? -3.223 0.644 25.551 1.00 62.53 100 ARG A O 1
ATOM 792 N N . PRO A 1 101 ? -3.995 -0.205 27.497 1.00 61.94 101 PRO A N 1
ATOM 793 C CA . PRO A 1 101 ? -3.310 0.776 28.326 1.00 61.94 101 PRO A CA 1
ATOM 794 C C . PRO A 1 101 ? -1.802 0.708 28.061 1.00 61.94 101 PRO A C 1
ATOM 796 O O . PRO A 1 101 ? -1.171 -0.345 28.206 1.00 61.94 101 PRO A O 1
ATOM 799 N N . ALA A 1 102 ? -1.237 1.825 27.602 1.00 65.81 102 ALA A N 1
ATOM 800 C CA . ALA A 1 102 ? 0.171 1.916 27.253 1.00 65.81 102 ALA A CA 1
ATOM 801 C C . ALA A 1 102 ? 1.018 1.950 28.530 1.00 65.81 102 ALA A C 1
ATOM 803 O O . ALA A 1 102 ? 0.834 2.812 29.383 1.00 65.81 102 ALA A O 1
ATOM 804 N N . LYS A 1 103 ? 1.979 1.028 28.644 1.00 70.75 103 LYS A N 1
ATOM 805 C CA . LYS A 1 103 ? 2.969 1.017 29.735 1.00 70.75 103 LYS A CA 1
ATOM 806 C C . LYS A 1 103 ? 4.143 1.981 29.496 1.00 70.75 103 LYS A C 1
ATOM 808 O O . LYS A 1 103 ? 5.005 2.114 30.355 1.00 70.75 103 LYS A O 1
ATOM 813 N N . GLU A 1 104 ? 4.218 2.609 28.320 1.00 72.75 104 GLU A N 1
ATOM 814 C CA . GLU A 1 104 ? 5.348 3.438 27.885 1.00 72.75 104 GLU A CA 1
ATOM 815 C C . GLU A 1 104 ? 5.012 4.938 27.925 1.00 72.75 104 GLU A C 1
ATOM 817 O O . GLU A 1 104 ? 3.874 5.344 27.692 1.00 72.75 104 GLU A O 1
ATOM 822 N N . HIS A 1 105 ? 6.026 5.772 28.179 1.00 76.62 105 HIS A N 1
ATOM 823 C CA . HIS A 1 105 ? 5.884 7.226 28.233 1.00 76.62 105 HIS A CA 1
ATOM 824 C C . HIS A 1 105 ? 5.372 7.790 26.888 1.00 76.62 105 HIS A C 1
ATOM 826 O O . HIS A 1 105 ? 5.973 7.504 25.844 1.00 76.62 105 HIS A O 1
ATOM 832 N N . PRO A 1 106 ? 4.346 8.662 26.877 1.00 77.56 106 PRO A N 1
ATOM 833 C CA . PRO A 1 106 ? 3.660 9.097 25.653 1.00 77.56 106 PRO A CA 1
ATOM 834 C C . PRO A 1 106 ? 4.589 9.744 24.613 1.00 77.56 106 PRO A C 1
ATOM 836 O O . PRO A 1 106 ? 4.446 9.516 23.411 1.00 77.56 106 PRO A O 1
ATOM 839 N N . ALA A 1 107 ? 5.608 10.486 25.059 1.00 80.69 107 ALA A N 1
ATOM 840 C CA . ALA A 1 107 ? 6.614 11.084 24.178 1.00 80.69 107 ALA A CA 1
ATOM 841 C C . ALA A 1 107 ? 7.439 10.038 23.399 1.00 80.69 107 ALA A C 1
ATOM 843 O O . ALA A 1 107 ? 7.747 10.237 22.222 1.00 80.69 107 ALA A O 1
ATOM 844 N N . LYS A 1 108 ? 7.780 8.902 24.026 1.00 80.56 108 LYS A N 1
ATOM 845 C CA . LYS A 1 108 ? 8.513 7.807 23.368 1.00 80.56 108 LYS A CA 1
ATOM 846 C C . LYS A 1 108 ? 7.621 7.073 22.373 1.00 80.56 108 LYS A C 1
ATOM 848 O O . LYS A 1 108 ? 8.107 6.678 21.310 1.00 80.56 108 LYS A O 1
ATOM 853 N N . THR A 1 109 ? 6.336 6.924 22.684 1.00 81.44 109 THR A N 1
ATOM 854 C CA . THR A 1 109 ? 5.329 6.336 21.790 1.00 81.44 109 THR A CA 1
ATOM 855 C C . THR A 1 109 ? 5.128 7.191 20.540 1.00 81.44 109 THR A C 1
ATOM 857 O O . THR A 1 109 ? 5.192 6.663 19.434 1.00 81.44 109 THR A O 1
ATOM 860 N N . ARG A 1 110 ? 4.992 8.519 20.684 1.00 83.12 110 ARG A N 1
ATOM 861 C CA . ARG A 1 110 ? 4.819 9.447 19.550 1.00 83.12 110 ARG A CA 1
ATOM 862 C C . ARG A 1 110 ? 6.008 9.431 18.589 1.00 83.12 110 ARG A C 1
ATOM 864 O O . ARG A 1 110 ? 5.801 9.351 17.384 1.00 83.12 110 ARG A O 1
ATOM 871 N N . LYS A 1 111 ? 7.242 9.450 19.108 1.00 86.62 111 LYS A N 1
ATOM 872 C CA . LYS A 1 111 ? 8.456 9.371 18.273 1.00 86.62 111 LYS A CA 1
ATOM 873 C C . LYS A 1 111 ? 8.532 8.066 17.477 1.00 86.62 111 LYS A C 1
ATOM 875 O O . LYS A 1 111 ? 8.919 8.077 16.315 1.00 86.62 111 LYS A O 1
ATOM 880 N N . PHE A 1 112 ? 8.143 6.946 18.087 1.00 85.38 112 PHE A N 1
ATOM 881 C CA . PHE A 1 112 ? 8.103 5.659 17.392 1.00 85.38 112 PHE A CA 1
ATOM 882 C C . PHE A 1 112 ? 6.985 5.601 16.347 1.00 85.38 112 PHE A C 1
ATOM 884 O O . PHE A 1 112 ? 7.216 5.120 15.244 1.00 85.38 112 PHE A O 1
ATOM 891 N N . ALA A 1 113 ? 5.805 6.143 16.657 1.00 83.94 113 ALA A N 1
ATOM 892 C CA . ALA A 1 113 ? 4.718 6.254 15.690 1.00 83.94 113 ALA A CA 1
ATOM 893 C C . ALA A 1 113 ? 5.126 7.104 14.476 1.00 83.94 113 ALA A C 1
ATOM 895 O O . ALA A 1 113 ? 4.897 6.692 13.346 1.00 83.94 113 ALA A O 1
ATOM 896 N N . GLN A 1 114 ? 5.798 8.241 14.695 1.00 86.31 114 GLN A N 1
ATOM 897 C CA . GLN A 1 114 ? 6.356 9.062 13.614 1.00 86.31 114 GLN A CA 1
ATOM 898 C C . GLN A 1 114 ? 7.354 8.275 12.763 1.00 86.31 114 GLN A C 1
ATOM 900 O O . GLN A 1 114 ? 7.235 8.277 11.545 1.00 86.31 114 GLN A O 1
ATOM 905 N N . LEU A 1 115 ? 8.288 7.555 13.392 1.00 89.25 115 LEU A N 1
ATOM 906 C CA . LEU A 1 115 ? 9.246 6.711 12.677 1.00 89.25 115 LEU A CA 1
ATOM 907 C C . LEU A 1 115 ? 8.545 5.639 11.824 1.00 89.25 115 LEU A C 1
ATOM 909 O O . LEU A 1 115 ? 8.887 5.472 10.658 1.00 89.25 115 LEU A O 1
ATOM 913 N N . ALA A 1 116 ? 7.545 4.950 12.377 1.00 86.50 116 ALA A N 1
ATOM 914 C CA . ALA A 1 116 ? 6.791 3.919 11.668 1.00 86.50 116 ALA A CA 1
ATOM 915 C C . ALA A 1 116 ? 5.972 4.486 10.493 1.00 86.50 116 ALA A C 1
ATOM 917 O O . ALA A 1 116 ? 5.947 3.885 9.418 1.00 86.50 116 ALA A O 1
ATOM 918 N N . ILE A 1 117 ? 5.342 5.653 10.669 1.00 88.44 117 ILE A N 1
ATOM 919 C CA . ILE A 1 117 ? 4.603 6.349 9.604 1.00 88.44 117 ILE A CA 1
ATOM 920 C C . ILE A 1 117 ? 5.562 6.772 8.490 1.00 88.44 117 ILE A C 1
ATOM 922 O O . ILE A 1 117 ? 5.317 6.456 7.328 1.00 88.44 117 ILE A O 1
ATOM 926 N N . THR A 1 118 ? 6.681 7.416 8.834 1.00 90.06 118 THR A N 1
ATOM 927 C CA . THR A 1 118 ? 7.699 7.811 7.853 1.00 90.06 118 THR A CA 1
ATOM 928 C C . THR A 1 118 ? 8.235 6.597 7.100 1.00 90.06 118 THR A C 1
ATOM 930 O O . THR A 1 118 ? 8.301 6.629 5.875 1.00 90.06 118 THR A O 1
ATOM 933 N N . ASN A 1 119 ? 8.549 5.500 7.796 1.00 89.62 119 ASN A N 1
ATOM 934 C CA . ASN A 1 119 ? 9.022 4.277 7.151 1.00 89.62 119 ASN A CA 1
ATOM 935 C C . ASN A 1 119 ? 7.984 3.694 6.179 1.00 89.62 119 ASN A C 1
ATOM 937 O O . ASN A 1 119 ? 8.332 3.273 5.082 1.00 89.62 119 ASN A O 1
ATOM 941 N N . THR A 1 120 ? 6.703 3.720 6.551 1.00 87.25 120 THR A N 1
ATOM 942 C CA . THR A 1 120 ? 5.608 3.243 5.691 1.00 87.25 120 THR A CA 1
ATOM 943 C C . THR A 1 120 ? 5.497 4.071 4.410 1.00 87.25 120 THR A C 1
ATOM 945 O O . THR A 1 120 ? 5.363 3.507 3.327 1.00 87.25 120 THR A O 1
ATOM 948 N N . LEU A 1 121 ? 5.605 5.400 4.511 1.00 90.88 121 LEU A N 1
ATOM 949 C CA . LEU A 1 121 ? 5.579 6.293 3.347 1.00 90.88 121 LEU A CA 1
ATOM 950 C C . LEU A 1 121 ? 6.774 6.057 2.416 1.00 90.88 121 LEU A C 1
ATOM 952 O O . LEU A 1 121 ? 6.610 6.022 1.199 1.00 90.88 121 LEU A O 1
ATOM 956 N N . LEU A 1 122 ? 7.963 5.855 2.984 1.00 93.44 122 LEU A N 1
ATOM 957 C CA . LEU A 1 122 ? 9.172 5.556 2.219 1.00 93.44 122 LEU A CA 1
ATOM 958 C C . LEU A 1 122 ? 9.065 4.218 1.473 1.00 93.44 122 LEU A C 1
ATOM 960 O O . LEU A 1 122 ? 9.351 4.152 0.280 1.00 93.44 122 LEU A O 1
ATOM 964 N N . VAL A 1 123 ? 8.597 3.162 2.144 1.00 90.56 123 VAL A N 1
ATOM 965 C CA . VAL A 1 123 ? 8.356 1.856 1.507 1.00 90.56 123 VAL A CA 1
ATOM 966 C C . VAL A 1 123 ? 7.298 1.970 0.408 1.00 90.56 123 VAL A C 1
ATOM 968 O O . VAL A 1 123 ? 7.483 1.411 -0.669 1.00 90.56 123 VAL A O 1
ATOM 971 N N . TYR A 1 124 ? 6.226 2.736 0.626 1.00 89.06 124 TYR A N 1
ATOM 972 C CA . TYR A 1 124 ? 5.198 2.963 -0.392 1.00 89.06 124 TYR A CA 1
ATOM 973 C C . TYR A 1 124 ? 5.777 3.599 -1.665 1.00 89.06 124 TYR A C 1
ATOM 975 O O . TYR A 1 124 ? 5.541 3.100 -2.765 1.00 89.06 124 TYR A O 1
ATOM 983 N N . ILE A 1 125 ? 6.598 4.646 -1.529 1.00 92.50 125 ILE A N 1
ATOM 984 C CA . ILE A 1 125 ? 7.284 5.274 -2.670 1.00 92.50 125 ILE A CA 1
ATOM 985 C C . ILE A 1 125 ? 8.228 4.274 -3.356 1.00 92.50 125 ILE A C 1
ATOM 987 O O . ILE A 1 125 ? 8.262 4.212 -4.586 1.00 92.50 125 ILE A O 1
ATOM 991 N N . LEU A 1 126 ? 8.951 3.455 -2.582 1.00 93.31 126 LEU A N 1
ATOM 992 C CA . LEU A 1 126 ? 9.849 2.434 -3.124 1.00 93.31 126 LEU A CA 1
ATOM 993 C C . LEU A 1 126 ? 9.090 1.405 -3.976 1.00 93.31 126 LEU A C 1
ATOM 995 O O . LEU A 1 126 ? 9.572 1.044 -5.049 1.00 93.31 126 LEU A O 1
ATOM 999 N N . MET A 1 127 ? 7.899 0.976 -3.544 1.00 90.50 127 MET A N 1
ATOM 1000 C CA . MET A 1 127 ? 7.062 0.044 -4.310 1.00 90.50 127 MET A CA 1
ATOM 1001 C C . MET A 1 127 ? 6.582 0.640 -5.638 1.00 90.50 127 MET A C 1
ATOM 1003 O O . MET A 1 127 ? 6.621 -0.042 -6.663 1.00 90.50 127 MET A O 1
ATOM 1007 N N . LEU A 1 128 ? 6.171 1.914 -5.651 1.00 89.69 128 LEU A N 1
ATOM 1008 C CA . LEU A 1 128 ? 5.775 2.602 -6.889 1.00 89.69 128 LEU A CA 1
ATOM 1009 C C . LEU A 1 128 ? 6.937 2.691 -7.874 1.00 89.69 128 LEU A C 1
ATOM 1011 O O . LEU A 1 128 ? 6.785 2.415 -9.065 1.00 89.69 128 LEU A O 1
ATOM 1015 N N . LEU A 1 129 ? 8.107 3.049 -7.357 1.00 90.88 129 LEU A N 1
ATOM 1016 C CA . LEU A 1 129 ? 9.319 3.171 -8.144 1.00 90.88 129 LEU A CA 1
ATOM 1017 C C . LEU A 1 129 ? 9.758 1.812 -8.711 1.00 90.88 129 LEU A C 1
ATOM 1019 O O . LEU A 1 129 ? 10.093 1.733 -9.889 1.00 90.88 129 LEU A O 1
ATOM 1023 N N . GLY A 1 130 ? 9.683 0.739 -7.918 1.00 89.38 130 GLY A N 1
ATOM 1024 C CA . GLY A 1 130 ? 9.972 -0.626 -8.373 1.00 89.38 130 GLY A CA 1
ATOM 1025 C C . GLY A 1 130 ? 9.008 -1.109 -9.463 1.00 89.38 130 GLY A C 1
ATOM 1026 O O . GLY A 1 130 ? 9.444 -1.624 -10.491 1.00 89.38 130 GLY A O 1
ATOM 1027 N N . SER A 1 131 ? 7.704 -0.861 -9.298 1.00 86.88 131 SER A N 1
ATOM 1028 C CA . SER A 1 131 ? 6.692 -1.139 -10.331 1.00 86.88 131 SER A CA 1
ATOM 1029 C C . SER A 1 131 ? 7.012 -0.427 -11.647 1.00 86.88 131 SER A C 1
ATOM 1031 O O . SER A 1 131 ? 6.974 -1.035 -12.720 1.00 86.88 131 SER A O 1
ATOM 1033 N N . TYR A 1 132 ? 7.382 0.853 -11.573 1.00 88.94 132 TYR A N 1
ATOM 1034 C CA . TYR A 1 132 ? 7.745 1.635 -12.749 1.00 88.94 132 TYR A CA 1
ATOM 1035 C C . TYR A 1 132 ? 9.027 1.124 -13.427 1.00 88.94 132 TYR A C 1
ATOM 1037 O O . TYR A 1 132 ? 9.069 1.029 -1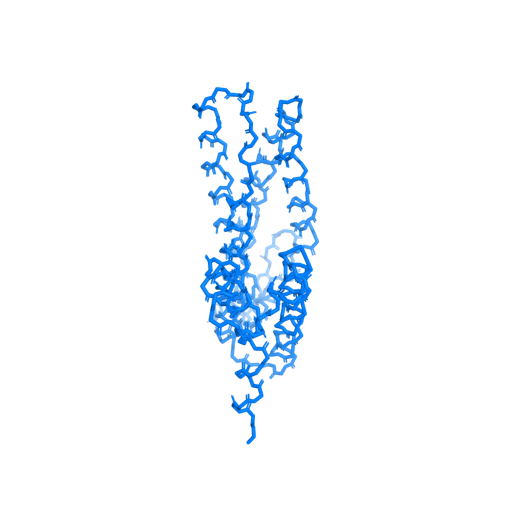4.655 1.00 88.94 132 TYR A O 1
ATOM 1045 N N . VAL A 1 133 ? 10.055 0.738 -12.660 1.00 89.00 133 VAL A N 1
ATOM 1046 C CA . VAL A 1 133 ? 11.315 0.166 -13.184 1.00 89.00 133 VAL A CA 1
ATOM 1047 C C . VAL A 1 133 ? 11.060 -1.113 -13.984 1.00 89.00 133 VAL A C 1
ATOM 1049 O O . VAL A 1 133 ? 11.599 -1.271 -15.083 1.00 89.00 133 VAL A O 1
ATOM 1052 N N . THR A 1 134 ? 10.214 -2.005 -13.469 1.00 85.19 134 THR A N 1
ATOM 1053 C CA . THR A 1 134 ? 9.852 -3.254 -14.153 1.00 85.19 134 THR A CA 1
ATOM 1054 C C . THR A 1 134 ? 9.020 -2.985 -15.405 1.00 85.19 134 THR A C 1
ATOM 1056 O O . THR A 1 134 ? 9.304 -3.540 -16.465 1.00 85.19 134 THR A O 1
ATOM 1059 N N . GLY A 1 135 ? 8.025 -2.097 -15.320 1.00 82.38 135 GLY A N 1
ATOM 1060 C CA . GLY A 1 135 ? 7.127 -1.800 -16.440 1.00 82.38 135 GLY A CA 1
ATOM 1061 C C . GLY A 1 135 ? 7.762 -0.986 -17.578 1.00 82.38 135 GLY A C 1
ATOM 1062 O O . GLY A 1 135 ? 7.296 -1.061 -18.711 1.00 82.38 135 GLY A O 1
ATOM 1063 N N . SER A 1 136 ? 8.819 -0.219 -17.300 1.00 84.44 136 SER A N 1
ATOM 1064 C CA . SER A 1 136 ? 9.534 0.605 -18.294 1.00 84.44 136 SER A CA 1
ATOM 1065 C C . SER A 1 136 ? 10.699 -0.116 -18.983 1.00 84.44 136 SER A C 1
ATOM 1067 O O . SER A 1 136 ? 11.312 0.440 -19.889 1.00 84.44 136 SER A O 1
ATOM 1069 N N . GLY A 1 137 ? 11.042 -1.336 -18.551 1.00 82.06 137 GLY A N 1
ATOM 1070 C CA . GLY A 1 137 ? 12.232 -2.052 -19.023 1.00 82.06 137 GLY A CA 1
ATOM 1071 C C . GLY A 1 137 ? 13.552 -1.543 -18.426 1.00 82.06 137 GLY A C 1
ATOM 1072 O O . GLY A 1 137 ? 14.608 -2.104 -18.721 1.00 82.06 137 GLY A O 1
ATOM 1073 N N . ALA A 1 138 ? 13.511 -0.541 -17.537 1.00 85.38 138 ALA A N 1
ATOM 1074 C CA . ALA A 1 138 ? 14.685 -0.005 -16.847 1.00 85.38 138 ALA A CA 1
ATOM 1075 C C . ALA A 1 138 ? 15.413 -1.066 -16.004 1.00 85.38 138 ALA A C 1
ATOM 1077 O O . ALA A 1 138 ? 16.626 -0.974 -15.821 1.00 85.38 138 ALA A O 1
ATOM 1078 N N . ALA A 1 139 ? 14.715 -2.114 -15.552 1.00 82.25 139 ALA A N 1
ATOM 1079 C CA . ALA A 1 139 ? 15.321 -3.251 -14.854 1.00 82.25 139 ALA A CA 1
ATOM 1080 C C . ALA A 1 139 ? 16.503 -3.873 -15.629 1.00 82.25 139 ALA A C 1
ATOM 1082 O O . ALA A 1 139 ? 17.513 -4.229 -15.025 1.00 82.25 139 ALA A O 1
ATOM 1083 N N . LEU A 1 140 ? 16.412 -3.930 -16.964 1.00 81.31 140 LEU A N 1
ATOM 1084 C CA . LEU A 1 140 ? 17.428 -4.522 -17.844 1.00 81.31 140 LEU A CA 1
ATOM 1085 C C . LEU A 1 140 ? 18.553 -3.546 -18.226 1.00 81.31 140 LEU A C 1
ATOM 1087 O O . LEU A 1 140 ? 19.558 -3.965 -18.794 1.00 81.31 140 LEU A O 1
ATOM 1091 N N . ALA A 1 141 ? 18.407 -2.255 -17.911 1.00 81.94 141 ALA A N 1
ATOM 1092 C CA . ALA A 1 141 ? 19.395 -1.227 -18.242 1.00 81.94 141 ALA A CA 1
ATOM 1093 C C . ALA A 1 141 ? 20.708 -1.366 -17.447 1.00 81.94 141 ALA A C 1
ATOM 1095 O O . ALA A 1 141 ? 21.762 -0.956 -17.933 1.00 81.94 141 ALA A O 1
ATOM 1096 N N . CYS A 1 142 ? 20.640 -1.953 -16.245 1.00 79.12 142 CYS A N 1
ATOM 1097 C CA . CYS A 1 142 ? 21.770 -2.170 -15.340 1.00 79.12 142 CYS A CA 1
ATOM 1098 C C . CYS A 1 142 ? 21.825 -3.650 -14.904 1.00 79.12 142 CYS A C 1
ATOM 1100 O O . CYS A 1 142 ? 21.338 -3.981 -13.821 1.00 79.12 142 CYS A O 1
ATOM 1102 N N . PRO A 1 143 ? 22.406 -4.556 -15.709 1.00 72.50 143 PRO A N 1
ATOM 1103 C CA . PRO A 1 143 ? 22.472 -5.980 -15.368 1.00 72.50 143 PRO A CA 1
ATOM 1104 C C . PRO A 1 143 ? 23.445 -6.285 -14.214 1.00 72.50 143 PRO A C 1
ATOM 1106 O O . PRO A 1 143 ? 23.275 -7.278 -13.514 1.00 72.50 143 PRO A O 1
ATOM 1109 N N . GLY A 1 144 ? 24.448 -5.431 -13.979 1.00 70.44 144 GLY A N 1
ATOM 1110 C CA . GLY A 1 144 ? 25.387 -5.573 -12.862 1.00 70.44 144 GLY A CA 1
ATOM 1111 C C . GLY A 1 144 ? 24.780 -5.189 -11.508 1.00 70.44 144 GLY A C 1
ATOM 1112 O O . GLY A 1 144 ? 23.998 -4.240 -11.409 1.00 70.44 144 GLY A O 1
ATOM 1113 N N . TRP A 1 145 ? 25.159 -5.901 -10.445 1.00 65.75 145 TRP A N 1
ATOM 1114 C CA . TRP A 1 145 ? 24.889 -5.548 -9.046 1.00 65.75 145 TRP A CA 1
ATOM 1115 C C . TRP A 1 145 ? 26.192 -5.686 -8.247 1.00 65.75 145 TRP A C 1
ATOM 1117 O O . TRP A 1 145 ? 26.856 -6.712 -8.388 1.00 65.75 145 TRP A O 1
ATOM 1127 N N . PRO A 1 146 ? 26.601 -4.702 -7.422 1.00 66.12 146 PRO A N 1
ATOM 1128 C CA . PRO A 1 146 ? 25.933 -3.435 -7.092 1.00 66.12 146 PRO A CA 1
ATOM 1129 C C . PRO A 1 146 ? 26.251 -2.274 -8.057 1.00 66.12 146 PRO A C 1
ATOM 1131 O O . PRO A 1 146 ? 25.495 -1.305 -8.113 1.00 66.12 146 PRO A O 1
ATOM 1134 N N . LEU A 1 147 ? 27.335 -2.372 -8.834 1.00 71.50 147 LEU A N 1
ATOM 1135 C CA . LEU A 1 147 ? 27.760 -1.355 -9.804 1.00 71.50 147 LEU A CA 1
ATOM 1136 C C . LEU A 1 147 ? 26.936 -1.481 -11.097 1.00 71.50 147 LEU A C 1
ATOM 1138 O O . LEU A 1 147 ? 26.899 -2.552 -11.702 1.00 71.50 147 LEU A O 1
ATOM 1142 N N . CYS A 1 148 ? 26.271 -0.400 -11.525 1.00 73.75 148 CYS A N 1
ATOM 1143 C CA . CYS A 1 148 ? 25.609 -0.370 -12.831 1.00 73.75 148 CYS A CA 1
ATOM 1144 C C . CYS A 1 148 ? 26.651 -0.149 -13.927 1.00 73.75 148 CYS A C 1
ATOM 1146 O O . CYS A 1 148 ? 27.300 0.894 -13.977 1.00 73.75 148 CYS A O 1
ATOM 1148 N N . THR A 1 149 ? 26.769 -1.117 -14.826 1.00 77.62 149 THR A N 1
ATOM 1149 C CA . THR A 1 149 ? 27.379 -0.940 -16.142 1.00 77.62 149 THR A CA 1
ATOM 1150 C C . THR A 1 149 ? 26.247 -0.671 -17.137 1.00 77.62 149 THR A C 1
ATOM 1152 O O . THR A 1 149 ? 25.590 -1.619 -17.573 1.00 77.62 149 THR A O 1
ATOM 1155 N N . PRO A 1 150 ? 25.930 0.603 -17.441 1.00 69.69 150 PRO A N 1
ATOM 1156 C CA . PRO A 1 150 ? 24.792 0.914 -18.292 1.00 69.69 150 PRO A CA 1
ATOM 1157 C C . PRO A 1 150 ? 25.030 0.360 -19.696 1.00 69.69 150 PRO A C 1
ATOM 1159 O O . PRO A 1 150 ? 26.088 0.573 -20.292 1.00 69.69 150 PRO A O 1
ATOM 1162 N N . ALA A 1 151 ? 24.042 -0.348 -20.238 1.00 68.12 151 ALA A N 1
ATOM 1163 C CA . ALA A 1 151 ? 24.089 -0.752 -21.636 1.00 68.12 151 ALA A CA 1
ATOM 1164 C C . ALA A 1 151 ? 24.084 0.494 -22.543 1.00 68.12 151 ALA A C 1
ATOM 1166 O O . ALA A 1 151 ? 23.418 1.485 -22.244 1.00 68.12 151 ALA A O 1
ATOM 1167 N N . SER A 1 152 ? 24.790 0.452 -23.673 1.00 67.25 152 SER A N 1
ATOM 1168 C CA . SER A 1 152 ? 24.950 1.607 -24.576 1.00 67.25 152 SER A CA 1
ATOM 1169 C C . SER A 1 152 ? 23.621 2.199 -25.075 1.00 67.25 152 SER A C 1
ATOM 1171 O O . SER A 1 152 ? 23.509 3.411 -25.229 1.00 67.25 152 SER A O 1
ATOM 1173 N N . TRP A 1 153 ? 22.588 1.368 -25.255 1.00 64.81 153 TRP A N 1
ATOM 1174 C CA . TRP A 1 153 ? 21.229 1.785 -25.638 1.00 64.81 153 TRP A CA 1
ATOM 1175 C C . TRP A 1 153 ? 20.410 2.402 -24.486 1.00 64.81 153 TRP A C 1
ATOM 1177 O O . TRP A 1 153 ? 19.378 3.033 -24.723 1.00 64.81 153 TRP A O 1
ATOM 1187 N N . ALA A 1 154 ? 20.845 2.217 -23.237 1.00 61.88 154 ALA A N 1
ATOM 1188 C CA . ALA A 1 154 ? 20.152 2.692 -22.042 1.00 61.88 154 ALA A CA 1
ATOM 1189 C C . ALA A 1 154 ? 20.583 4.105 -21.613 1.00 61.88 154 ALA A C 1
ATOM 1191 O O . ALA A 1 154 ? 19.822 4.787 -20.925 1.00 61.88 154 ALA A O 1
ATOM 1192 N N . VAL A 1 155 ? 21.767 4.558 -22.047 1.00 62.06 155 VAL A N 1
ATOM 1193 C CA . VAL A 1 155 ? 22.301 5.904 -21.759 1.00 62.06 155 VAL A CA 1
ATOM 1194 C C . VAL A 1 155 ? 21.516 6.989 -22.504 1.00 62.06 155 VAL A C 1
ATOM 1196 O O . VAL A 1 155 ? 21.290 8.065 -21.964 1.00 62.06 155 VAL A O 1
ATOM 1199 N N . SER A 1 156 ? 21.029 6.700 -23.715 1.00 62.03 156 SER A N 1
ATOM 1200 C CA . SER A 1 156 ? 20.251 7.648 -24.526 1.00 62.03 156 SER A CA 1
ATOM 1201 C C . SER A 1 156 ? 18.798 7.833 -24.069 1.00 62.03 156 SER A C 1
ATOM 1203 O O . SER A 1 156 ? 18.146 8.769 -24.518 1.00 62.03 156 SER A O 1
ATOM 1205 N N . ASN A 1 157 ? 18.286 6.966 -23.187 1.00 66.06 157 ASN A N 1
ATOM 1206 C CA . ASN A 1 157 ? 16.866 6.916 -22.812 1.00 66.06 157 ASN A CA 1
ATOM 1207 C C . ASN A 1 157 ? 16.598 7.162 -21.314 1.00 66.06 157 ASN A C 1
ATOM 1209 O O . ASN A 1 157 ? 15.492 6.898 -20.849 1.00 66.06 157 ASN A O 1
ATOM 1213 N N . HIS A 1 158 ? 17.591 7.608 -20.531 1.00 80.75 158 HIS A N 1
ATOM 1214 C CA . HIS A 1 158 ? 17.486 7.812 -19.069 1.00 80.75 158 HIS A CA 1
ATOM 1215 C C . HIS A 1 158 ? 17.039 6.574 -18.255 1.00 80.75 158 HIS A C 1
ATOM 1217 O O . HIS A 1 158 ? 16.737 6.663 -17.065 1.00 80.75 158 HIS A O 1
ATOM 1223 N N . LEU A 1 159 ? 17.010 5.385 -18.865 1.00 84.00 159 LEU A N 1
ATOM 1224 C CA . LEU A 1 159 ? 16.558 4.145 -18.223 1.00 84.00 159 LEU A CA 1
ATOM 1225 C C . LEU A 1 159 ? 17.544 3.665 -17.149 1.00 84.00 159 LEU A C 1
ATOM 1227 O O . LEU A 1 159 ? 17.134 3.088 -16.141 1.00 84.00 159 LEU A O 1
ATOM 1231 N N . ALA A 1 160 ? 18.838 3.934 -17.342 1.00 83.12 160 ALA A N 1
ATOM 1232 C CA . ALA A 1 160 ? 19.868 3.657 -16.344 1.00 83.12 160 ALA A CA 1
ATOM 1233 C C . ALA A 1 160 ? 19.686 4.520 -15.081 1.00 83.12 160 ALA A C 1
ATOM 1235 O O . ALA A 1 160 ? 19.776 3.996 -13.968 1.00 83.12 160 ALA A O 1
ATOM 1236 N N . ASP A 1 161 ? 19.347 5.803 -15.250 1.00 85.19 161 ASP A N 1
ATOM 1237 C CA . ASP A 1 161 ? 19.124 6.747 -14.148 1.00 85.19 161 ASP A CA 1
ATOM 1238 C C . ASP A 1 161 ? 17.957 6.291 -13.263 1.00 85.19 161 ASP A C 1
ATOM 1240 O O . ASP A 1 161 ? 18.066 6.281 -12.037 1.00 85.19 161 ASP A O 1
ATOM 1244 N N . ILE A 1 162 ? 16.863 5.830 -13.882 1.00 87.50 162 ILE A N 1
ATOM 1245 C CA . ILE A 1 162 ? 15.675 5.318 -13.183 1.00 87.50 162 ILE A CA 1
ATOM 1246 C C . ILE A 1 162 ? 16.020 4.087 -12.323 1.00 87.50 162 ILE A C 1
ATOM 1248 O O . ILE A 1 162 ? 15.607 4.006 -11.163 1.00 87.50 162 ILE A O 1
ATOM 1252 N N . ASN A 1 163 ? 16.793 3.135 -12.858 1.00 87.88 163 ASN A N 1
ATOM 1253 C CA . ASN A 1 163 ? 17.179 1.921 -12.126 1.00 87.88 163 ASN A CA 1
ATOM 1254 C C . ASN A 1 163 ? 18.171 2.231 -10.989 1.00 87.88 163 ASN A C 1
ATOM 1256 O O . ASN A 1 163 ? 18.011 1.739 -9.871 1.00 87.88 163 ASN A O 1
ATOM 1260 N N . ILE A 1 164 ? 19.156 3.104 -11.226 1.00 87.12 164 ILE A N 1
ATOM 1261 C CA . ILE A 1 164 ? 20.073 3.566 -10.173 1.00 87.12 164 ILE A CA 1
ATOM 1262 C C . ILE A 1 164 ? 19.321 4.292 -9.058 1.00 87.12 164 ILE A C 1
ATOM 1264 O O . ILE A 1 164 ? 19.543 3.995 -7.882 1.00 87.12 164 ILE A O 1
ATOM 1268 N N . LEU A 1 165 ? 18.400 5.190 -9.408 1.00 90.00 165 LEU A N 1
ATOM 1269 C CA . LEU A 1 165 ? 17.584 5.913 -8.439 1.00 90.00 165 LEU A CA 1
ATOM 1270 C C . LEU A 1 165 ? 16.756 4.945 -7.580 1.00 90.00 165 LEU A C 1
ATOM 1272 O O . LEU A 1 165 ? 16.744 5.082 -6.357 1.00 90.00 165 LEU A O 1
ATOM 1276 N N . HIS A 1 166 ? 16.158 3.909 -8.178 1.00 90.94 166 HIS A N 1
ATOM 1277 C CA . HIS A 1 166 ? 15.483 2.841 -7.435 1.00 90.94 166 HIS A CA 1
ATOM 1278 C C . HIS A 1 166 ? 16.404 2.104 -6.462 1.00 90.94 166 HIS A C 1
ATOM 1280 O O . HIS A 1 166 ? 16.038 1.933 -5.300 1.00 90.94 166 HIS A O 1
ATOM 1286 N N . ARG A 1 167 ? 17.612 1.719 -6.886 1.00 89.62 167 ARG A N 1
ATOM 1287 C CA . ARG A 1 167 ? 18.577 0.990 -6.042 1.00 89.62 167 ARG A CA 1
ATOM 1288 C C . ARG A 1 167 ? 19.062 1.814 -4.856 1.00 89.62 167 ARG A C 1
ATOM 1290 O O . ARG A 1 167 ? 19.070 1.323 -3.729 1.00 89.62 167 ARG A O 1
ATOM 1297 N N . VAL A 1 168 ? 19.446 3.068 -5.096 1.00 90.12 168 VAL A N 1
ATOM 1298 C CA . VAL A 1 168 ? 19.883 3.986 -4.031 1.00 90.12 168 VAL A CA 1
ATOM 1299 C C . VAL A 1 168 ? 18.745 4.209 -3.037 1.00 90.12 168 VAL A C 1
ATOM 1301 O O . VAL A 1 168 ? 18.958 4.148 -1.823 1.00 90.12 168 VAL A O 1
ATOM 1304 N N . TYR A 1 169 ? 17.523 4.391 -3.542 1.00 93.25 169 TYR A N 1
ATOM 1305 C CA . TYR A 1 169 ? 16.344 4.534 -2.701 1.00 93.25 169 TYR A CA 1
ATOM 1306 C C . TYR A 1 169 ? 16.061 3.259 -1.892 1.00 93.25 169 TYR A C 1
ATOM 1308 O O . TYR A 1 169 ? 15.830 3.344 -0.689 1.00 93.25 169 TYR A O 1
ATOM 1316 N N . ALA A 1 170 ? 16.168 2.073 -2.497 1.00 91.38 170 ALA A N 1
ATOM 1317 C CA . ALA A 1 170 ? 15.973 0.791 -1.819 1.00 91.38 170 ALA A CA 1
ATOM 1318 C C . ALA A 1 170 ? 16.946 0.592 -0.649 1.00 91.38 170 ALA A C 1
ATOM 1320 O O . ALA A 1 170 ? 16.523 0.201 0.439 1.00 91.38 170 ALA A O 1
ATOM 1321 N N . VAL A 1 171 ? 18.231 0.923 -0.832 1.00 91.44 171 VAL A N 1
ATOM 1322 C CA . VAL A 1 171 ? 19.237 0.851 0.242 1.00 91.44 171 VAL A CA 1
ATOM 1323 C C . VAL A 1 171 ? 18.886 1.811 1.378 1.00 91.44 171 VAL A C 1
ATOM 1325 O O . VAL A 1 171 ? 18.875 1.409 2.542 1.00 91.44 171 VAL A O 1
ATOM 1328 N N . PHE A 1 172 ? 18.547 3.061 1.055 1.00 94.25 172 PHE A N 1
ATOM 1329 C CA . PHE A 1 172 ? 18.142 4.050 2.055 1.00 94.25 172 PHE A CA 1
ATOM 1330 C C . PHE A 1 172 ? 16.925 3.578 2.866 1.00 94.25 172 PHE A C 1
ATOM 1332 O O . PHE A 1 172 ? 16.967 3.555 4.099 1.00 94.25 172 PHE A O 1
ATOM 1339 N N . VAL A 1 173 ? 15.860 3.138 2.192 1.00 94.19 173 VAL A N 1
ATOM 1340 C CA . VAL A 1 173 ? 14.634 2.647 2.839 1.00 94.19 173 VAL A CA 1
ATOM 1341 C C . VAL A 1 173 ? 14.888 1.369 3.641 1.00 94.19 173 VAL A C 1
ATOM 1343 O O . VAL A 1 173 ? 14.345 1.219 4.739 1.00 94.19 173 VAL A O 1
ATOM 1346 N N . GLY A 1 174 ? 15.749 0.475 3.153 1.00 91.88 174 GLY A N 1
ATOM 1347 C CA . GLY A 1 174 ? 16.160 -0.733 3.866 1.00 91.88 174 GLY A CA 1
ATOM 1348 C C . GLY A 1 174 ? 16.838 -0.419 5.202 1.00 91.88 174 GLY A C 1
ATOM 1349 O O . GLY A 1 174 ? 16.489 -1.015 6.223 1.00 91.88 174 GLY A O 1
ATOM 1350 N N . LEU A 1 175 ? 17.732 0.575 5.238 1.00 94.12 175 LEU A N 1
ATOM 1351 C CA . LEU A 1 175 ? 18.377 1.031 6.476 1.00 94.12 175 LEU A CA 1
ATOM 1352 C C . LEU A 1 175 ? 17.367 1.628 7.470 1.00 94.12 175 LEU A C 1
ATOM 1354 O O . LEU A 1 175 ? 17.414 1.313 8.663 1.00 94.12 175 LEU A O 1
ATOM 1358 N N . VAL A 1 176 ? 16.422 2.447 6.996 1.00 93.62 176 VAL A N 1
ATOM 1359 C CA . VAL A 1 176 ? 15.361 3.026 7.846 1.00 93.62 176 VAL A CA 1
ATOM 1360 C C . VAL A 1 176 ? 14.419 1.939 8.376 1.00 93.62 176 VAL A C 1
ATOM 1362 O O . VAL A 1 176 ? 14.037 1.961 9.553 1.00 93.62 176 VAL A O 1
ATOM 1365 N N . THR A 1 177 ? 14.092 0.941 7.555 1.00 90.50 177 THR A N 1
ATOM 1366 C CA . THR A 1 177 ? 13.263 -0.201 7.961 1.00 90.50 177 THR A CA 1
ATOM 1367 C C . THR A 1 177 ? 13.978 -1.039 9.012 1.00 90.50 177 THR A C 1
ATOM 1369 O O . THR A 1 177 ? 13.399 -1.320 10.063 1.00 90.50 177 THR A O 1
ATOM 1372 N N . LEU A 1 178 ? 15.257 -1.360 8.803 1.00 90.62 178 LEU A N 1
ATOM 1373 C CA . LEU A 1 178 ? 16.080 -2.074 9.779 1.00 90.62 178 LEU A CA 1
ATOM 1374 C C . LEU A 1 178 ? 16.131 -1.324 11.116 1.00 90.62 178 LEU A C 1
ATOM 1376 O O . LEU A 1 178 ? 15.916 -1.916 12.175 1.00 90.62 178 LEU A O 1
ATOM 1380 N N . TRP A 1 179 ? 16.335 -0.006 11.079 1.00 92.12 179 TRP A N 1
ATOM 1381 C CA . TRP A 1 179 ? 16.306 0.837 12.273 1.00 92.12 179 TRP A CA 1
ATOM 1382 C C . TRP A 1 179 ? 14.948 0.807 12.988 1.00 92.12 179 TRP A C 1
ATOM 1384 O O . TRP A 1 179 ? 14.885 0.733 14.221 1.00 92.12 179 TRP A O 1
ATOM 1394 N N . THR A 1 180 ? 13.853 0.829 12.227 1.00 89.31 180 THR A N 1
ATOM 1395 C CA . THR A 1 180 ? 12.484 0.744 12.754 1.00 89.31 180 THR A CA 1
ATOM 1396 C C . THR A 1 180 ? 12.238 -0.604 13.431 1.00 89.31 180 THR A C 1
ATOM 1398 O O . THR A 1 180 ? 11.717 -0.639 14.550 1.00 89.31 180 THR A O 1
ATOM 1401 N N . VAL A 1 181 ? 12.689 -1.704 12.821 1.00 86.75 181 VAL A N 1
ATOM 1402 C CA . VAL A 1 181 ? 12.612 -3.058 13.391 1.00 86.75 181 VAL A CA 1
ATOM 1403 C C . VAL A 1 181 ? 13.441 -3.160 14.668 1.00 86.75 181 VAL A C 1
ATOM 1405 O O . VAL A 1 181 ? 12.912 -3.574 15.696 1.00 86.75 181 VAL A O 1
ATOM 1408 N N . ILE A 1 182 ? 14.701 -2.716 14.663 1.00 89.50 182 ILE A N 1
ATOM 1409 C CA . ILE A 1 182 ? 15.560 -2.717 15.860 1.00 89.50 182 ILE A CA 1
ATOM 1410 C C . ILE A 1 182 ? 14.915 -1.898 16.985 1.00 89.50 182 ILE A C 1
ATOM 1412 O O . ILE A 1 182 ? 14.879 -2.336 18.138 1.00 89.50 182 ILE A O 1
ATOM 1416 N N . SER A 1 183 ? 14.362 -0.728 16.662 1.00 87.75 183 SER A N 1
ATOM 1417 C CA . SER A 1 183 ? 13.659 0.129 17.622 1.00 87.75 183 SER A CA 1
ATOM 1418 C C . SER A 1 183 ? 12.419 -0.555 18.208 1.00 87.75 183 SER A C 1
ATOM 1420 O O . SER A 1 183 ? 12.169 -0.436 19.409 1.00 87.75 183 SER A O 1
ATOM 1422 N N . ALA A 1 184 ? 11.674 -1.307 17.395 1.00 84.19 184 ALA A N 1
ATOM 1423 C CA . ALA A 1 184 ? 10.522 -2.088 17.835 1.00 84.19 184 ALA A CA 1
ATOM 1424 C C . ALA A 1 184 ? 10.934 -3.288 18.708 1.00 84.19 184 ALA A C 1
ATOM 1426 O O . ALA A 1 184 ? 10.355 -3.506 19.773 1.00 84.19 184 ALA A O 1
ATOM 1427 N N . LEU A 1 185 ? 11.977 -4.029 18.316 1.00 83.25 185 LEU A N 1
ATOM 1428 C CA . LEU A 1 185 ? 12.514 -5.174 19.063 1.00 83.25 185 LEU A CA 1
ATOM 1429 C C . LEU A 1 185 ? 13.064 -4.758 20.432 1.00 83.25 185 LEU A C 1
ATOM 1431 O O . LEU A 1 185 ? 12.798 -5.419 21.435 1.00 83.25 185 LEU A O 1
ATOM 1435 N N . ARG A 1 186 ? 13.749 -3.612 20.521 1.00 84.44 186 ARG A N 1
ATOM 1436 C CA . ARG A 1 186 ? 14.193 -3.038 21.807 1.00 84.44 186 ARG A CA 1
ATOM 1437 C C . ARG A 1 186 ? 13.023 -2.722 22.747 1.00 84.44 186 ARG A C 1
ATOM 1439 O O . ARG A 1 186 ? 13.199 -2.718 23.963 1.00 84.44 186 ARG A O 1
ATOM 1446 N N . ARG A 1 187 ? 11.820 -2.510 22.203 1.00 77.25 187 ARG A N 1
ATOM 1447 C CA . ARG A 1 187 ? 10.574 -2.273 22.951 1.00 77.25 187 ARG A CA 1
ATOM 1448 C C . ARG A 1 187 ? 9.723 -3.534 23.152 1.00 77.25 187 ARG A C 1
ATOM 1450 O O . ARG A 1 187 ? 8.677 -3.451 23.797 1.00 77.25 187 ARG A O 1
ATOM 1457 N N . TRP A 1 188 ? 10.175 -4.712 22.702 1.00 68.75 188 TRP A N 1
ATOM 1458 C CA . TRP A 1 188 ? 9.437 -5.988 22.774 1.00 68.75 188 TRP A CA 1
ATOM 1459 C C . TRP A 1 188 ? 8.938 -6.323 24.185 1.00 68.75 188 TRP A C 1
ATOM 1461 O O . TRP A 1 188 ? 7.825 -6.822 24.361 1.00 68.75 188 TRP A O 1
ATOM 1471 N N . ARG A 1 189 ? 9.741 -6.018 25.215 1.00 67.56 189 ARG A N 1
ATOM 1472 C CA . ARG A 1 189 ? 9.383 -6.268 26.623 1.00 67.56 189 ARG A CA 1
ATOM 1473 C C . ARG A 1 189 ? 8.234 -5.388 27.131 1.00 67.56 189 ARG A C 1
ATOM 1475 O O . ARG A 1 189 ? 7.546 -5.791 28.063 1.00 67.56 189 ARG A O 1
ATOM 1482 N N . VAL A 1 190 ? 8.006 -4.225 26.521 1.00 63.06 190 VAL A N 1
ATOM 1483 C CA . VAL A 1 190 ? 7.000 -3.235 26.950 1.00 63.06 190 VAL A CA 1
ATOM 1484 C C . VAL A 1 190 ? 5.761 -3.265 26.046 1.00 63.06 190 VAL A C 1
ATOM 1486 O O . VAL A 1 190 ? 4.648 -3.074 26.531 1.00 63.06 190 VAL A O 1
ATOM 1489 N N . ALA A 1 191 ? 5.928 -3.572 24.754 1.00 63.00 191 ALA A N 1
ATOM 1490 C CA . ALA A 1 191 ? 4.863 -3.532 23.752 1.00 63.00 191 ALA A CA 1
ATOM 1491 C C . ALA A 1 191 ? 4.979 -4.671 22.713 1.00 63.00 191 ALA A C 1
ATOM 1493 O O . ALA A 1 191 ? 5.192 -4.431 21.525 1.00 63.00 191 ALA A O 1
ATOM 1494 N N . ARG A 1 192 ? 4.781 -5.929 23.149 1.00 65.69 192 ARG A N 1
ATOM 1495 C CA . ARG A 1 192 ? 4.875 -7.149 22.307 1.00 65.69 192 ARG A CA 1
ATOM 1496 C C . ARG 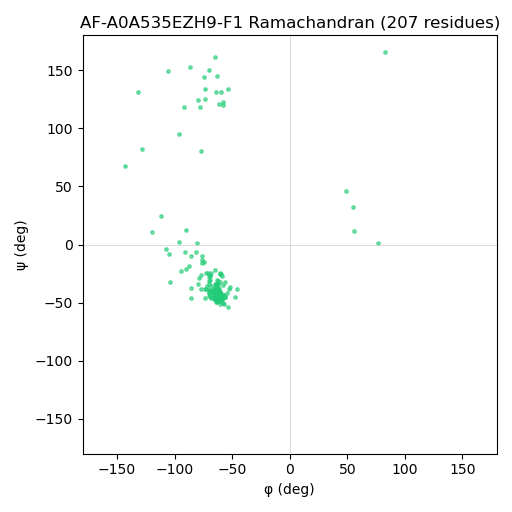A 1 192 ? 4.151 -7.054 20.953 1.00 65.69 192 ARG A C 1
ATOM 1498 O O . ARG A 1 192 ? 4.667 -7.537 19.956 1.00 65.69 192 ARG A O 1
ATOM 1505 N N . GLY A 1 193 ? 2.982 -6.409 20.900 1.00 64.06 193 GLY A N 1
ATOM 1506 C CA . GLY A 1 193 ? 2.215 -6.261 19.655 1.00 64.06 193 GLY A CA 1
ATOM 1507 C C . GLY A 1 193 ? 2.914 -5.414 18.585 1.00 64.06 193 GLY A C 1
ATOM 1508 O O . GLY A 1 193 ? 2.852 -5.750 17.409 1.00 64.06 193 GLY A O 1
ATOM 1509 N N . GLN A 1 194 ? 3.631 -4.358 18.981 1.00 65.50 194 GLN A N 1
ATOM 1510 C CA . GLN A 1 194 ? 4.341 -3.481 18.039 1.00 65.50 194 GLN A CA 1
ATOM 1511 C C . GLN A 1 194 ? 5.519 -4.197 17.381 1.00 65.50 194 GLN A C 1
ATOM 1513 O O . GLN A 1 194 ? 5.814 -3.992 16.207 1.00 65.50 194 GLN A O 1
ATOM 1518 N N . ALA A 1 195 ? 6.177 -5.064 18.140 1.00 63.75 195 ALA A N 1
ATOM 1519 C CA . ALA A 1 195 ? 7.353 -5.759 17.672 1.00 63.75 195 ALA A CA 1
ATOM 1520 C C . ALA A 1 195 ? 7.013 -6.952 16.757 1.00 63.75 195 ALA A C 1
ATOM 1522 O O . ALA A 1 195 ? 7.772 -7.224 15.833 1.00 63.75 195 ALA A O 1
ATOM 1523 N N . 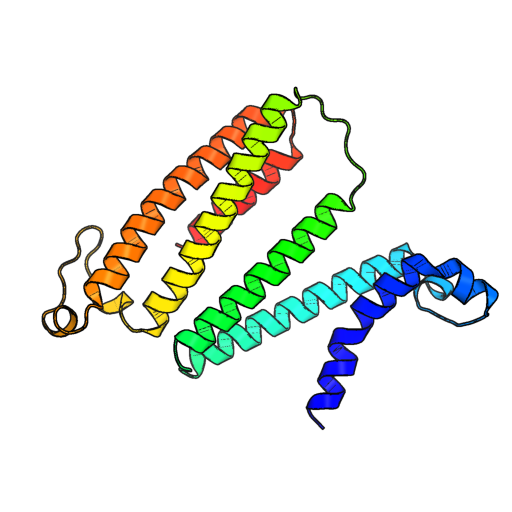ILE A 1 196 ? 5.841 -7.582 16.928 1.00 70.38 196 ILE A N 1
ATOM 1524 C CA . ILE A 1 196 ? 5.300 -8.567 15.972 1.00 70.38 196 ILE A CA 1
ATOM 1525 C C . ILE A 1 196 ? 5.014 -7.908 14.615 1.00 70.38 196 ILE A C 1
ATOM 1527 O O . ILE A 1 196 ? 5.462 -8.413 13.590 1.00 70.38 196 ILE A O 1
ATOM 1531 N N . VAL A 1 197 ? 4.322 -6.761 14.598 1.00 69.75 197 VAL A N 1
ATOM 1532 C CA . VAL A 1 197 ? 4.006 -6.037 13.350 1.00 69.75 197 VAL A CA 1
ATOM 1533 C C . VAL A 1 197 ? 5.283 -5.605 12.619 1.00 69.75 197 VAL A C 1
ATOM 1535 O O . VAL A 1 197 ? 5.380 -5.770 11.405 1.00 69.75 197 VAL A O 1
ATOM 1538 N N . ALA A 1 198 ? 6.288 -5.115 13.351 1.00 67.81 198 ALA A N 1
ATOM 1539 C CA . ALA A 1 198 ? 7.573 -4.733 12.769 1.00 67.81 198 ALA A CA 1
ATOM 1540 C C . ALA A 1 198 ? 8.343 -5.929 12.177 1.00 67.81 198 ALA A C 1
ATOM 1542 O O . ALA A 1 198 ? 8.920 -5.804 11.101 1.00 67.81 198 ALA A O 1
ATOM 1543 N N . LEU A 1 199 ? 8.327 -7.091 12.843 1.00 71.31 199 LEU A N 1
ATOM 1544 C CA . LEU A 1 199 ? 8.966 -8.315 12.342 1.00 71.31 199 LEU A CA 1
ATOM 1545 C C . LEU A 1 199 ? 8.313 -8.810 11.050 1.00 71.31 199 LEU A C 1
ATOM 1547 O O . LEU A 1 199 ? 9.017 -9.098 10.086 1.00 71.31 199 LEU A O 1
ATOM 1551 N N . VAL A 1 200 ? 6.978 -8.850 11.012 1.00 76.94 200 VAL A N 1
ATOM 1552 C CA . VAL A 1 200 ? 6.226 -9.220 9.804 1.00 76.94 200 VAL A CA 1
ATOM 1553 C C . VAL A 1 200 ? 6.548 -8.255 8.659 1.00 76.94 200 VAL A C 1
ATOM 1555 O O . VAL A 1 200 ? 6.847 -8.705 7.557 1.00 76.94 200 VAL A O 1
ATOM 1558 N N . GLY A 1 201 ? 6.578 -6.944 8.924 1.00 69.50 201 GLY A N 1
ATOM 1559 C CA . GLY A 1 201 ? 6.962 -5.941 7.926 1.00 69.50 201 GLY A CA 1
ATOM 1560 C C . GLY A 1 201 ? 8.389 -6.122 7.395 1.00 69.50 201 GLY A C 1
ATOM 1561 O O . GLY A 1 201 ? 8.605 -6.044 6.189 1.00 69.50 201 GLY A O 1
ATOM 1562 N N . GLY A 1 202 ? 9.355 -6.418 8.271 1.00 69.94 202 GLY A N 1
ATOM 1563 C CA . GLY A 1 202 ? 10.745 -6.670 7.878 1.00 69.94 202 GLY A CA 1
ATOM 1564 C C . GLY A 1 202 ? 10.914 -7.925 7.016 1.00 69.94 202 GLY A C 1
ATOM 1565 O O . GLY A 1 202 ? 11.621 -7.884 6.015 1.00 69.94 202 GLY A O 1
ATOM 1566 N N . VAL A 1 203 ? 10.229 -9.022 7.357 1.00 74.94 203 VAL A N 1
ATOM 1567 C CA . VAL A 1 203 ? 10.252 -10.259 6.553 1.00 74.94 203 VAL A CA 1
ATOM 1568 C C . VAL A 1 203 ? 9.632 -10.025 5.177 1.00 74.94 203 VAL A C 1
ATOM 1570 O O . VAL A 1 203 ? 10.216 -10.414 4.169 1.00 74.94 203 VAL A O 1
ATOM 1573 N N . LEU A 1 204 ? 8.482 -9.349 5.120 1.00 71.62 204 LEU A N 1
ATOM 1574 C CA . LEU A 1 204 ? 7.827 -9.029 3.852 1.00 71.62 204 LEU A CA 1
ATOM 1575 C C . LEU A 1 204 ? 8.691 -8.124 2.965 1.00 71.62 204 LEU A C 1
ATOM 1577 O O . LEU A 1 204 ? 8.639 -8.274 1.750 1.00 71.62 204 LEU A O 1
ATOM 1581 N N . PHE A 1 205 ? 9.482 -7.210 3.536 1.00 69.81 205 PHE A N 1
ATOM 1582 C CA . PHE A 1 205 ? 10.411 -6.371 2.772 1.00 69.81 205 PHE A CA 1
ATOM 1583 C C . PHE A 1 205 ? 11.492 -7.202 2.070 1.00 69.81 205 PHE A C 1
ATOM 1585 O O . PHE A 1 205 ? 11.741 -6.993 0.890 1.00 69.81 205 PHE A O 1
ATOM 1592 N N . VAL A 1 206 ? 12.084 -8.182 2.763 1.00 67.69 206 VAL A N 1
ATOM 1593 C CA . VAL A 1 206 ? 13.107 -9.072 2.178 1.00 67.69 206 VAL A CA 1
ATOM 1594 C C . VAL A 1 206 ? 12.539 -9.917 1.037 1.00 67.69 206 VAL A C 1
ATOM 1596 O O . VAL A 1 206 ? 13.237 -10.166 0.068 1.00 67.69 206 VAL A O 1
ATOM 1599 N N . TYR A 1 207 ? 11.273 -10.328 1.125 1.00 59.94 207 TYR A N 1
ATOM 1600 C CA . TYR A 1 207 ? 10.605 -11.069 0.049 1.00 59.94 207 TYR A CA 1
ATOM 1601 C C . TYR A 1 207 ? 10.219 -10.210 -1.167 1.00 59.94 207 TYR A C 1
ATOM 1603 O O . TYR A 1 207 ? 9.869 -10.767 -2.204 1.00 59.94 207 TYR A O 1
ATOM 1611 N N . GLN A 1 208 ? 10.219 -8.880 -1.037 1.00 55.59 208 GLN A N 1
ATOM 1612 C CA . GLN A 1 208 ? 9.818 -7.939 -2.093 1.00 55.59 208 GLN A CA 1
ATOM 1613 C C . GLN A 1 208 ? 11.005 -7.229 -2.767 1.00 55.59 208 GLN A C 1
ATOM 1615 O O . GLN A 1 208 ? 10.784 -6.516 -3.746 1.00 55.59 208 GLN A O 1
ATOM 1620 N N . ALA A 1 209 ? 12.220 -7.393 -2.234 1.00 46.91 209 ALA A N 1
ATOM 1621 C CA . ALA A 1 209 ? 13.474 -6.848 -2.759 1.00 46.91 209 ALA A CA 1
ATOM 1622 C C . ALA A 1 209 ? 14.206 -7.883 -3.624 1.00 46.91 209 ALA A C 1
ATOM 1624 O O . ALA A 1 209 ? 14.854 -7.454 -4.604 1.00 46.91 209 ALA A O 1
#

Secondary structure (DSSP, 8-state):
-HHHHHHHHHHHHHHHHHHHHSHHHHHHTT---HHHHHHHHHHHHHHHHHHHHHHHHHHHHHHHHHHTT--HHHHHHHHHHHHHHHHHHHHHHHHTSPPPPP-S-HHHHHHHHHHHHHHHHHHHHHHHHHHHHHHTTGGGG--SSSS----HHHHTTTHHHHHHHHHHHHHHHHHHHHHHHHHHHHTTTT-HHHHHHHHHHHHHHHHH-

Mean predicted aligned error: 10.99 Å

Solvent-accessible surface area (backbone atoms only — not comparable to full-atom values): 11548 Å² total; per-residue (Å²): 116,75,74,60,58,51,50,69,68,62,44,53,47,56,53,53,58,52,41,64,78,48,34,69,58,33,52,76,67,71,45,90,41,61,39,67,75,64,30,62,70,52,40,53,50,50,33,51,54,51,52,52,51,52,49,51,52,53,53,51,53,52,51,49,46,61,75,67,68,56,61,34,67,59,56,27,51,51,52,47,54,53,53,50,53,50,53,50,53,52,49,53,56,60,68,71,43,84,82,72,87,73,86,64,62,68,72,63,52,51,55,49,51,51,51,53,51,52,44,51,53,48,51,52,53,50,52,42,46,50,45,36,27,62,54,68,53,14,58,69,18,35,79,45,81,88,61,67,59,61,41,81,80,21,69,84,65,55,26,34,58,54,35,50,51,45,52,56,48,47,54,55,45,49,52,51,45,51,51,51,32,53,57,26,53,76,35,33,92,74,40,54,71,58,22,52,54,34,51,54,52,53,54,54,49,66,78,72,108

Foldseek 3Di:
DVVVVVCVLPVLLVVLVVCVVCVVVCVVVVNDDCCVPVNDVVSVVVSVVSVVVVLVVLVVVLVVCVVVLDQLVVSLVSVLVSLVVVVVVVVVVVVPDDDDPAPDDVVLVVVLVVLVVVLSVLVSVLVSLVSSLSSVVLVVQAPDPPDRPGDPVCVVPCSVVSVNVSNVSLVVSLVSLVVSLVSQVVCCVRCVPSNVVSVVVNVVSVVVD

pLDDT: mean 78.94, std 10.23, range [46.25, 94.25]